Protein AF-A0A2R4FWB3-F1 (afdb_monomer)

Nearest PDB structures (foldseek):
  5wuq-assembly1_A  TM=8.520E-01  e=2.178E-06  Bacillus subtilis subsp. subtilis str. 168
  5wur-assembly2_B  TM=8.579E-01  e=4.795E-06  Bacillus subtilis subsp. subtilis str. 168
  5uxx-assembly1_A  TM=7.860E-01  e=4.795E-06  Bartonella quintana str. Toulouse
  8z6g-assembly3_F  TM=4.000E-01  e=1.184E-04  Pseudomonas aeruginosa
  3vep-assembly4_H  TM=8.165E-01  e=8.787E-02  Mycobacterium tuberculosis

Solvent-accessible surface area (backbone atoms only — not comparable to full-atom values): 11324 Å² total; per-residue (Å²): 134,81,78,76,78,72,59,66,54,66,70,59,53,47,70,69,41,49,63,58,50,24,55,40,38,20,51,68,73,69,37,66,68,62,16,45,49,37,44,51,51,22,50,59,65,40,59,90,45,37,86,62,42,35,70,43,98,55,43,63,58,54,36,50,42,48,21,51,54,50,48,54,54,51,51,54,51,47,51,61,50,40,70,65,48,68,81,68,74,88,85,86,76,94,69,69,63,72,69,59,44,53,51,26,56,58,40,64,72,45,57,69,69,23,34,50,47,46,38,42,38,74,66,62,71,40,51,58,61,55,49,12,65,67,69,73,48,58,47,68,56,44,53,52,30,41,51,54,39,50,56,55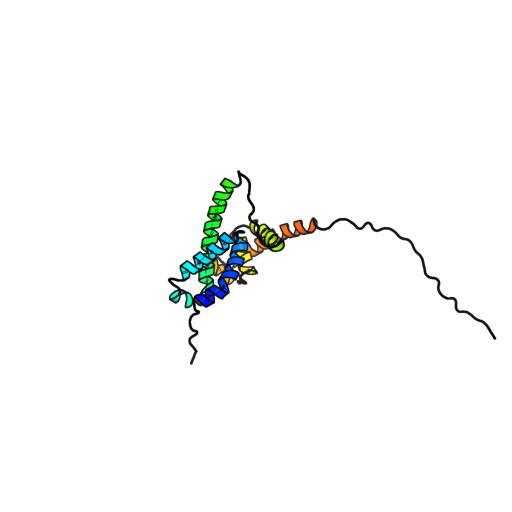,50,48,55,56,53,54,55,59,60,64,78,69,66,82,92,82,76,81,88,77,88,76,81,87,84,85,83,87,79,86,86,85,80,89,82,91,134

Structure (mmCIF, N/CA/C/O backbone):
data_AF-A0A2R4FWB3-F1
#
_entry.id   AF-A0A2R4FWB3-F1
#
loop_
_atom_site.group_PDB
_atom_site.id
_atom_site.type_symbol
_atom_site.label_atom_id
_atom_site.label_alt_id
_atom_site.label_comp_id
_atom_site.label_asym_id
_atom_site.label_entity_id
_atom_site.label_seq_id
_atom_site.pdbx_PDB_ins_code
_atom_site.Cartn_x
_atom_site.Cartn_y
_atom_site.Cartn_z
_atom_site.occupancy
_atom_site.B_iso_or_equiv
_atom_site.auth_seq_id
_atom_site.auth_comp_id
_atom_site.auth_asym_id
_atom_site.auth_atom_id
_atom_site.pdbx_PDB_model_num
ATOM 1 N N . MET A 1 1 ? 13.374 -18.692 -30.687 1.00 38.00 1 MET A N 1
ATOM 2 C CA . MET A 1 1 ? 13.430 -17.217 -30.646 1.00 38.00 1 MET A CA 1
ATOM 3 C C . MET A 1 1 ? 12.415 -16.754 -29.612 1.00 38.00 1 MET A C 1
ATOM 5 O O . MET A 1 1 ? 11.236 -16.707 -29.926 1.00 38.00 1 MET A O 1
ATOM 9 N N . GLN A 1 2 ? 12.835 -16.547 -28.359 1.00 39.12 2 GLN A N 1
ATOM 10 C CA . GLN A 1 2 ? 11.977 -15.926 -27.345 1.00 39.12 2 GLN A CA 1
ATOM 11 C C . GLN A 1 2 ? 11.838 -14.450 -27.714 1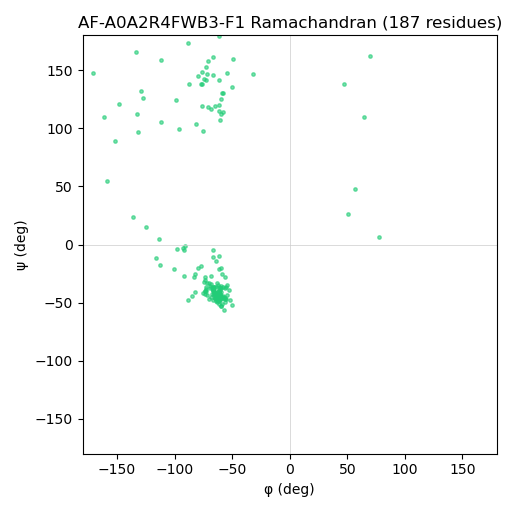.00 39.12 2 GLN A C 1
ATOM 13 O O . GLN A 1 2 ? 12.844 -13.748 -27.808 1.00 39.12 2 GLN A O 1
ATOM 18 N N . ALA A 1 3 ? 10.613 -14.005 -27.987 1.00 42.41 3 ALA A N 1
ATOM 19 C CA . ALA A 1 3 ? 10.308 -12.587 -28.061 1.00 42.41 3 ALA A CA 1
ATOM 20 C C . ALA A 1 3 ? 10.687 -11.980 -26.705 1.00 42.41 3 ALA A C 1
ATOM 22 O O . ALA A 1 3 ? 10.133 -12.376 -25.683 1.00 42.41 3 ALA A O 1
ATOM 23 N N . GLY A 1 4 ? 11.692 -11.103 -26.687 1.00 46.62 4 GLY A N 1
ATOM 24 C CA . GLY A 1 4 ? 12.018 -10.332 -25.497 1.00 46.62 4 GLY A CA 1
ATOM 25 C C . GLY A 1 4 ? 10.791 -9.511 -25.138 1.00 46.62 4 GLY A C 1
ATOM 26 O O . GLY A 1 4 ? 10.389 -8.648 -25.916 1.00 46.62 4 GLY A O 1
ATOM 27 N N . GLU A 1 5 ? 10.158 -9.839 -24.018 1.00 60.34 5 GLU A N 1
ATOM 28 C CA . GLU A 1 5 ? 9.012 -9.100 -23.513 1.00 60.34 5 GLU A CA 1
ATOM 29 C C . GLU A 1 5 ? 9.490 -7.669 -23.259 1.00 60.34 5 GLU A C 1
ATOM 31 O O . GLU A 1 5 ? 10.348 -7.414 -22.410 1.00 60.34 5 GLU A O 1
ATOM 36 N N . LEU A 1 6 ? 9.062 -6.747 -24.123 1.00 76.94 6 LEU A N 1
ATOM 37 C CA . LEU A 1 6 ? 9.447 -5.348 -24.029 1.00 76.94 6 LEU A CA 1
ATOM 38 C C . LEU A 1 6 ? 8.969 -4.849 -22.669 1.00 76.94 6 LEU A C 1
ATOM 40 O O . LEU A 1 6 ? 7.793 -4.991 -22.339 1.00 76.94 6 LEU A O 1
ATOM 44 N N . ALA A 1 7 ? 9.891 -4.285 -21.887 1.00 83.38 7 ALA A N 1
ATOM 45 C CA . ALA A 1 7 ? 9.578 -3.746 -20.573 1.00 83.38 7 ALA A CA 1
ATOM 46 C C . ALA A 1 7 ? 8.357 -2.807 -20.675 1.00 83.38 7 ALA A C 1
ATOM 48 O O . ALA A 1 7 ? 8.291 -2.004 -21.618 1.00 83.38 7 ALA A O 1
ATOM 49 N N . PRO A 1 8 ? 7.384 -2.892 -19.751 1.00 91.88 8 PRO A N 1
ATOM 50 C CA . PRO A 1 8 ? 6.142 -2.147 -19.873 1.00 91.88 8 PRO A CA 1
ATOM 51 C C . PRO A 1 8 ? 6.417 -0.642 -19.878 1.00 91.88 8 PRO A C 1
ATOM 53 O O . PRO A 1 8 ? 7.272 -0.127 -19.145 1.00 91.88 8 PRO A O 1
ATOM 56 N N . ARG A 1 9 ? 5.676 0.094 -20.709 1.00 95.06 9 ARG A N 1
ATOM 57 C CA . ARG A 1 9 ? 5.794 1.552 -20.747 1.00 95.06 9 ARG A CA 1
ATOM 58 C C . ARG A 1 9 ? 5.173 2.141 -19.488 1.00 95.06 9 ARG A C 1
ATOM 60 O O . ARG A 1 9 ? 4.173 1.641 -18.977 1.00 95.06 9 ARG A O 1
ATOM 67 N N . PHE A 1 10 ? 5.746 3.244 -19.022 1.00 96.25 10 PHE A N 1
ATOM 68 C CA . PHE A 1 10 ? 5.264 3.938 -17.832 1.00 96.25 10 PHE A CA 1
ATOM 69 C C . PHE A 1 10 ? 3.785 4.314 -17.946 1.00 96.25 10 PHE A C 1
ATOM 71 O O . PHE A 1 10 ? 3.021 4.040 -17.026 1.00 96.25 10 PHE A O 1
ATOM 78 N N . ASP A 1 11 ? 3.377 4.887 -19.082 1.00 96.62 11 ASP A N 1
ATOM 79 C CA . ASP A 1 11 ? 2.002 5.343 -19.308 1.00 96.62 11 ASP A CA 1
ATOM 80 C C . ASP A 1 11 ? 0.985 4.204 -19.188 1.00 96.62 11 ASP A C 1
ATOM 82 O O . ASP A 1 11 ? -0.112 4.409 -18.668 1.00 96.62 11 ASP A O 1
ATOM 86 N N . ASP A 1 12 ? 1.356 3.000 -19.631 1.00 95.81 12 ASP A N 1
ATOM 87 C CA . ASP A 1 12 ? 0.491 1.822 -19.579 1.00 95.81 12 ASP A CA 1
ATOM 88 C C . ASP A 1 12 ? 0.303 1.367 -18.126 1.00 95.81 12 ASP A C 1
ATOM 90 O O . ASP A 1 12 ? -0.829 1.190 -17.670 1.00 95.81 12 ASP A O 1
ATOM 94 N N . VAL A 1 13 ? 1.397 1.285 -17.357 1.00 96.38 13 VAL A N 1
ATOM 95 C CA . VAL A 1 13 ? 1.341 0.939 -15.926 1.00 96.38 13 VAL A CA 1
ATOM 96 C C . VAL A 1 13 ? 0.598 2.012 -15.130 1.00 96.38 13 VAL A C 1
ATOM 98 O O . VAL A 1 13 ? -0.226 1.692 -14.273 1.00 96.38 13 VAL A O 1
ATOM 101 N N . TYR A 1 14 ? 0.844 3.290 -15.418 1.00 96.94 14 TYR A N 1
ATOM 102 C CA . TYR A 1 14 ? 0.154 4.399 -14.766 1.00 96.94 14 TYR A CA 1
ATOM 103 C C . TYR A 1 14 ? -1.358 4.317 -14.995 1.00 96.94 14 TYR A C 1
ATOM 105 O O . TYR A 1 14 ? -2.128 4.292 -14.033 1.00 96.94 14 TYR A O 1
ATOM 113 N N . ARG A 1 15 ? -1.797 4.208 -16.255 1.00 97.00 15 ARG A N 1
ATOM 114 C CA . ARG A 1 15 ? -3.226 4.137 -16.600 1.00 97.00 15 ARG A CA 1
ATOM 115 C C . ARG A 1 15 ? -3.913 2.922 -15.985 1.00 97.00 15 ARG A C 1
ATOM 117 O O . ARG A 1 15 ? -5.035 3.053 -15.503 1.00 97.00 15 ARG A O 1
ATOM 124 N N . ALA A 1 16 ? -3.245 1.769 -15.975 1.00 96.38 16 ALA A N 1
ATOM 125 C CA . ALA A 1 16 ? -3.811 0.537 -15.438 1.00 96.38 16 ALA A CA 1
ATOM 126 C C . ALA A 1 16 ? -3.904 0.536 -13.902 1.00 96.38 16 ALA A C 1
ATOM 128 O O . ALA A 1 16 ? -4.864 0.002 -13.347 1.00 96.38 16 ALA A O 1
ATOM 129 N N . HIS A 1 17 ? -2.932 1.132 -13.202 1.00 96.69 17 HIS A N 1
ATOM 130 C CA . HIS A 1 17 ? -2.771 0.907 -11.761 1.00 96.69 17 HIS A CA 1
ATOM 131 C C . HIS A 1 17 ? -2.980 2.131 -10.874 1.00 96.69 17 HIS A C 1
ATOM 133 O O . HIS A 1 17 ? -3.128 1.960 -9.663 1.00 96.69 17 HIS A O 1
ATOM 139 N N . PHE A 1 18 ? -3.060 3.345 -11.427 1.00 96.88 18 PHE A N 1
ATOM 140 C CA . PHE A 1 18 ? -3.281 4.546 -10.620 1.00 96.88 18 PHE A CA 1
ATOM 141 C C . PHE A 1 18 ? -4.566 4.448 -9.785 1.00 96.88 18 PHE A C 1
ATOM 143 O O . PHE A 1 18 ? -4.517 4.520 -8.559 1.00 96.88 18 PHE A O 1
ATOM 150 N N . GLN A 1 19 ? -5.715 4.212 -10.425 1.00 95.75 19 GLN A N 1
ATOM 151 C CA . GLN A 1 19 ? -7.003 4.146 -9.722 1.00 95.75 19 GLN A CA 1
ATOM 152 C C . GLN A 1 19 ? -7.107 2.965 -8.739 1.00 95.75 19 GLN A C 1
ATOM 154 O O . GLN A 1 19 ? -7.497 3.199 -7.594 1.00 95.75 19 GLN A O 1
ATOM 159 N N . PRO A 1 20 ? -6.714 1.723 -9.096 1.00 95.31 20 PRO A N 1
ATOM 160 C CA . PRO A 1 20 ? -6.672 0.623 -8.132 1.00 95.31 20 PRO A CA 1
ATOM 161 C C . PRO A 1 20 ? -5.839 0.932 -6.881 1.00 95.31 20 PRO A C 1
ATOM 163 O O . PRO A 1 20 ? -6.288 0.672 -5.763 1.00 95.31 20 PRO A O 1
ATOM 166 N N . LEU A 1 21 ? -4.661 1.548 -7.037 1.00 96.81 21 LEU A N 1
ATOM 167 C CA . LEU A 1 21 ? -3.825 1.937 -5.899 1.00 96.81 21 LEU A CA 1
ATOM 168 C C . LEU A 1 21 ? -4.471 3.045 -5.055 1.00 96.81 21 LEU A C 1
ATOM 170 O O . LEU A 1 21 ? -4.368 3.007 -3.827 1.00 96.81 21 LEU A O 1
ATOM 174 N N . VAL A 1 22 ? -5.176 3.995 -5.679 1.00 95.25 22 VAL A N 1
ATOM 175 C CA . VAL A 1 22 ? -5.922 5.037 -4.952 1.00 95.25 22 VAL A CA 1
ATOM 176 C C . VAL A 1 22 ? -7.027 4.411 -4.109 1.00 95.25 22 VAL A C 1
ATOM 178 O O . VAL A 1 22 ? -7.161 4.757 -2.940 1.00 95.25 22 VAL A O 1
ATOM 181 N N . VAL A 1 23 ? -7.776 3.445 -4.648 1.00 91.81 23 VAL A N 1
ATOM 182 C CA . VAL A 1 23 ? -8.824 2.732 -3.896 1.00 91.81 23 VAL A CA 1
ATOM 183 C C . VAL A 1 23 ? -8.238 1.996 -2.687 1.00 91.81 23 VAL A C 1
ATOM 185 O O . VAL A 1 23 ? -8.794 2.075 -1.589 1.00 91.81 23 VAL A O 1
ATOM 188 N N . GLN A 1 24 ? -7.093 1.331 -2.860 1.00 93.12 24 GLN A N 1
ATOM 189 C CA . GLN A 1 24 ? -6.391 0.659 -1.763 1.00 93.12 24 GLN A CA 1
ATOM 190 C C . GLN A 1 24 ? -5.963 1.653 -0.676 1.00 93.12 24 GLN A C 1
ATOM 192 O O . GLN A 1 24 ? -6.262 1.456 0.504 1.00 93.12 24 GLN A O 1
ATOM 197 N N . LEU A 1 25 ? -5.286 2.742 -1.047 1.00 92.62 25 LEU A N 1
ATOM 198 C CA . LEU A 1 25 ? -4.825 3.717 -0.061 1.00 92.62 25 LEU A CA 1
ATOM 199 C C . LEU A 1 25 ? -5.974 4.484 0.582 1.00 92.62 25 LEU A C 1
ATOM 201 O O . LEU A 1 25 ? -5.911 4.740 1.783 1.00 92.62 25 LEU A O 1
ATOM 205 N N . TYR A 1 26 ? -7.051 4.759 -0.148 1.00 89.12 26 TYR A N 1
ATOM 206 C CA . TYR A 1 26 ? -8.263 5.351 0.406 1.00 89.12 26 TYR A CA 1
ATOM 207 C C . TYR A 1 26 ? -8.848 4.485 1.528 1.00 89.12 26 TYR A C 1
ATOM 209 O O . TYR A 1 26 ? -9.110 4.994 2.615 1.00 89.12 26 TYR A O 1
ATOM 217 N N . ALA A 1 27 ? -8.943 3.166 1.332 1.00 86.75 27 ALA A N 1
ATOM 218 C CA . ALA A 1 27 ? -9.396 2.244 2.379 1.00 86.75 27 ALA A CA 1
ATOM 219 C C . ALA A 1 27 ? -8.477 2.236 3.621 1.00 86.75 27 ALA A C 1
ATOM 221 O O . ALA A 1 27 ? -8.891 1.849 4.717 1.00 86.75 27 ALA A O 1
ATOM 222 N N . TYR A 1 28 ? -7.222 2.668 3.470 1.00 87.75 28 TYR A N 1
ATOM 223 C CA . TYR A 1 28 ? -6.267 2.780 4.567 1.00 87.75 28 TYR A CA 1
ATOM 224 C C . TYR A 1 28 ? -6.310 4.138 5.285 1.00 87.75 28 TYR A C 1
ATOM 226 O O . TYR A 1 28 ? -6.331 4.164 6.524 1.00 87.75 28 TYR A O 1
ATOM 234 N N . VAL A 1 29 ? -6.300 5.249 4.536 1.00 84.94 29 VAL A N 1
ATOM 235 C CA . VAL A 1 29 ? -6.212 6.618 5.081 1.00 84.94 29 VAL A CA 1
ATOM 236 C C . VAL A 1 29 ? -7.571 7.269 5.349 1.00 84.94 29 VAL A C 1
ATOM 238 O O . VAL A 1 29 ? -7.665 8.095 6.256 1.00 84.94 29 VAL A O 1
ATOM 241 N N . GLY A 1 30 ? -8.609 6.874 4.613 1.00 82.25 30 GLY A N 1
ATOM 242 C CA . GLY A 1 30 ? -9.974 7.397 4.704 1.00 82.25 30 GLY A CA 1
ATOM 243 C C . GLY A 1 30 ? -10.213 8.760 4.048 1.00 82.25 30 GLY A C 1
ATOM 244 O O . GLY A 1 30 ? -11.303 9.303 4.186 1.00 82.25 30 GLY A O 1
ATOM 245 N N . ASP A 1 31 ? -9.229 9.304 3.334 1.00 84.31 31 ASP A N 1
ATOM 246 C CA . ASP A 1 31 ? -9.289 10.599 2.651 1.00 84.31 31 ASP A CA 1
ATOM 247 C C . ASP A 1 31 ? -8.881 10.423 1.179 1.00 84.31 31 ASP A C 1
ATOM 249 O O . ASP A 1 31 ? -7.852 9.810 0.885 1.00 84.31 31 ASP A O 1
ATOM 253 N N . MET A 1 32 ? -9.731 10.881 0.254 1.00 85.44 32 MET A N 1
ATOM 254 C CA . MET A 1 32 ? -9.546 10.658 -1.185 1.00 85.44 32 MET A CA 1
ATOM 255 C C . MET A 1 32 ? -8.395 11.490 -1.753 1.00 85.44 32 MET A C 1
ATOM 257 O O . MET A 1 32 ? -7.590 10.964 -2.518 1.00 85.44 32 MET A O 1
ATOM 261 N N . THR A 1 33 ? -8.302 12.761 -1.364 1.00 86.81 33 THR A N 1
ATOM 262 C CA . THR A 1 33 ? -7.244 13.668 -1.821 1.00 86.81 33 THR A CA 1
ATOM 263 C C . THR A 1 33 ? -5.888 13.147 -1.365 1.00 86.81 33 THR A C 1
ATOM 265 O O . THR A 1 33 ? -4.968 12.989 -2.164 1.00 86.81 33 THR A O 1
ATOM 268 N N . GLU A 1 34 ? -5.795 12.756 -0.096 1.00 88.75 34 GLU A N 1
ATOM 269 C CA . GLU A 1 34 ? -4.589 12.163 0.470 1.00 88.75 34 GLU A CA 1
ATOM 270 C C . GLU A 1 34 ? -4.210 10.851 -0.238 1.00 88.75 34 GLU A C 1
ATOM 272 O O . GLU A 1 34 ? -3.040 10.623 -0.543 1.00 88.75 34 GLU A O 1
ATOM 277 N N . ALA A 1 35 ? -5.183 9.987 -0.543 1.00 90.31 35 ALA A N 1
ATOM 278 C CA . ALA A 1 35 ? -4.925 8.753 -1.282 1.00 90.31 35 ALA A CA 1
ATOM 279 C C . ALA A 1 35 ? -4.390 9.022 -2.700 1.00 90.31 35 ALA A C 1
ATOM 281 O O . ALA A 1 35 ? -3.434 8.367 -3.121 1.00 90.31 35 ALA A O 1
ATOM 282 N N . GLN A 1 36 ? -4.967 9.989 -3.419 1.00 95.44 36 GLN A N 1
ATOM 283 C CA . GLN A 1 36 ? -4.497 10.408 -4.743 1.00 95.44 36 GLN A CA 1
ATOM 284 C C . GLN A 1 36 ? -3.073 10.958 -4.688 1.00 95.44 36 GLN A C 1
ATOM 286 O O . GLN A 1 36 ? -2.233 10.537 -5.484 1.00 95.44 36 GLN A O 1
ATOM 291 N N . ASP A 1 37 ? -2.775 11.825 -3.723 1.00 95.12 37 ASP A N 1
ATOM 292 C CA . ASP A 1 37 ? -1.441 12.402 -3.535 1.00 95.12 37 ASP A CA 1
ATOM 293 C C . ASP A 1 37 ? -0.383 11.331 -3.262 1.00 95.12 37 ASP A C 1
ATOM 295 O O . ASP A 1 37 ? 0.702 11.358 -3.843 1.00 95.12 37 ASP A O 1
ATOM 299 N N . LEU A 1 38 ? -0.697 10.344 -2.419 1.00 96.06 38 LEU A N 1
ATOM 300 C CA . LEU A 1 38 ? 0.223 9.250 -2.099 1.00 96.06 38 LEU A CA 1
ATOM 301 C C . LEU A 1 38 ? 0.576 8.405 -3.331 1.00 96.06 38 LEU A C 1
ATOM 303 O O . LEU A 1 38 ? 1.732 8.003 -3.496 1.00 96.06 38 LEU A O 1
ATOM 307 N N . VAL A 1 39 ? -0.404 8.135 -4.197 1.00 97.56 39 VAL A N 1
ATOM 308 C CA . VAL A 1 39 ? -0.181 7.383 -5.439 1.00 97.56 39 VAL A CA 1
ATOM 309 C C . VAL A 1 39 ? 0.551 8.240 -6.472 1.00 97.56 39 VAL A C 1
ATOM 311 O O . VAL A 1 39 ? 1.506 7.758 -7.086 1.00 97.56 3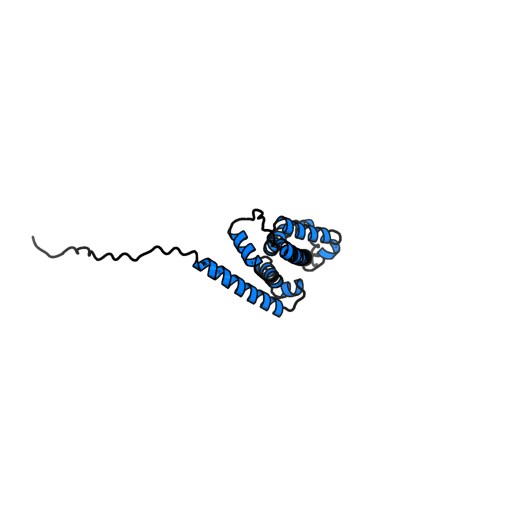9 VAL A O 1
ATOM 314 N N . GLN A 1 40 ? 0.177 9.515 -6.628 1.00 97.38 40 GLN A N 1
ATOM 315 C CA . GLN A 1 40 ? 0.879 10.456 -7.510 1.00 97.38 40 GLN A CA 1
ATOM 316 C C . GLN A 1 40 ? 2.349 10.602 -7.128 1.00 97.38 40 GLN A C 1
ATOM 318 O O . GLN A 1 40 ? 3.214 10.530 -8.001 1.00 97.38 40 GLN A O 1
ATOM 323 N N . GLU A 1 41 ? 2.649 10.738 -5.839 1.00 97.44 41 GLU A N 1
ATOM 324 C CA . GLU A 1 41 ? 4.019 10.826 -5.335 1.00 97.44 41 GLU A CA 1
ATOM 325 C C . GLU A 1 41 ? 4.811 9.548 -5.654 1.00 97.44 41 GLU A C 1
ATOM 327 O O . GLU A 1 41 ? 5.967 9.611 -6.081 1.00 97.44 41 GLU A O 1
ATOM 332 N N . ALA A 1 42 ? 4.198 8.370 -5.505 1.00 97.81 42 ALA A N 1
ATOM 333 C CA . ALA A 1 42 ? 4.855 7.103 -5.818 1.00 97.81 42 ALA A CA 1
ATOM 334 C C . ALA A 1 42 ? 5.207 6.978 -7.310 1.00 97.81 42 ALA A C 1
ATOM 336 O O . ALA A 1 42 ? 6.343 6.624 -7.641 1.00 97.81 42 ALA A O 1
ATOM 337 N N . PHE A 1 43 ? 4.280 7.323 -8.207 1.00 98.25 43 PHE A N 1
ATOM 338 C CA . PHE A 1 43 ? 4.549 7.348 -9.649 1.00 98.25 43 PHE A CA 1
ATOM 339 C C . PHE A 1 43 ? 5.556 8.438 -10.037 1.00 98.25 43 PHE A C 1
ATOM 341 O O . PHE A 1 43 ? 6.459 8.176 -10.832 1.00 98.25 43 PHE A O 1
ATOM 348 N N . SER A 1 44 ? 5.485 9.616 -9.414 1.00 98.12 44 SER A N 1
ATOM 349 C CA . SER A 1 44 ? 6.4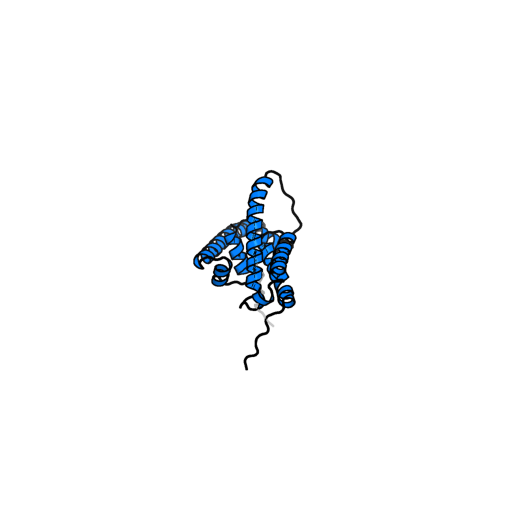49 10.709 -9.620 1.00 98.12 44 SER A CA 1
ATOM 350 C C . SER A 1 44 ? 7.871 10.294 -9.240 1.00 98.12 44 SER A C 1
ATOM 352 O O . SER A 1 44 ? 8.829 10.630 -9.930 1.00 98.12 44 SER A O 1
ATOM 354 N N . ARG A 1 45 ? 8.030 9.492 -8.179 1.00 97.50 45 ARG A N 1
ATOM 355 C CA . ARG A 1 45 ? 9.329 8.914 -7.791 1.00 97.50 45 ARG A CA 1
ATOM 356 C C . ARG A 1 45 ? 9.799 7.789 -8.707 1.00 97.50 45 ARG A C 1
ATOM 358 O O . ARG A 1 45 ? 11.013 7.560 -8.790 1.00 97.50 45 ARG A O 1
ATOM 365 N N . ALA A 1 46 ? 8.866 7.073 -9.332 1.00 97.38 46 ALA A N 1
ATOM 366 C CA . ALA A 1 46 ? 9.163 6.004 -10.277 1.00 97.38 46 ALA A CA 1
ATOM 367 C C . ALA A 1 46 ? 9.670 6.565 -11.611 1.00 97.38 46 ALA A C 1
ATOM 369 O O . ALA A 1 46 ? 10.631 6.028 -12.158 1.00 97.38 46 ALA A O 1
ATOM 370 N N . TRP A 1 47 ? 9.077 7.664 -12.092 1.00 97.56 47 TRP A N 1
ATOM 371 C CA . TRP A 1 47 ? 9.336 8.228 -13.419 1.00 97.56 47 TRP A CA 1
ATOM 372 C C . TRP A 1 47 ? 10.831 8.415 -13.755 1.00 97.56 47 TRP A C 1
ATOM 374 O O . TRP A 1 47 ? 11.281 7.831 -14.741 1.00 97.56 47 TRP A O 1
ATOM 384 N N . PRO A 1 48 ? 11.666 9.078 -12.924 1.00 97.56 48 PRO A N 1
ATOM 385 C CA . PRO A 1 48 ? 13.086 9.281 -13.239 1.00 97.56 48 PRO A CA 1
ATOM 386 C C . PRO A 1 48 ? 13.924 7.996 -13.265 1.00 97.56 48 PRO A C 1
ATOM 388 O O . PRO A 1 48 ? 15.100 8.030 -13.615 1.00 97.56 48 PRO A O 1
ATOM 391 N N . ARG A 1 49 ? 13.367 6.872 -12.802 1.00 96.44 49 ARG A N 1
ATOM 392 C CA . ARG A 1 49 ? 14.053 5.579 -12.668 1.00 96.44 49 ARG A CA 1
ATOM 393 C C . ARG A 1 49 ? 13.310 4.469 -13.411 1.00 96.44 49 ARG A C 1
ATOM 395 O O . ARG A 1 49 ? 13.581 3.293 -13.154 1.00 96.44 49 ARG A O 1
ATOM 402 N N . TRP A 1 50 ? 12.377 4.829 -14.297 1.00 96.81 50 TRP A N 1
ATOM 403 C CA . TRP A 1 50 ? 11.453 3.874 -14.898 1.00 96.81 50 TRP A CA 1
ATOM 404 C C . TRP A 1 50 ? 12.178 2.774 -15.670 1.00 96.81 50 TRP A C 1
ATOM 406 O O . TRP A 1 50 ? 11.870 1.607 -15.467 1.00 96.81 50 TRP A O 1
ATOM 416 N N . ASP A 1 51 ? 13.226 3.110 -16.423 1.00 94.69 51 ASP A N 1
ATOM 417 C CA . ASP A 1 51 ? 14.019 2.135 -17.189 1.00 94.69 51 ASP A CA 1
ATOM 418 C C . ASP A 1 51 ? 14.598 0.999 -16.338 1.00 94.69 51 ASP A C 1
ATOM 420 O O . ASP A 1 51 ? 14.833 -0.103 -16.836 1.00 94.69 51 ASP A O 1
ATOM 424 N N . LYS A 1 52 ? 14.848 1.264 -15.050 1.00 95.06 52 LYS A N 1
ATOM 425 C CA . LYS A 1 52 ? 15.287 0.253 -14.087 1.00 95.06 52 LYS A CA 1
ATOM 426 C C . LYS A 1 52 ? 14.100 -0.494 -13.484 1.00 95.06 52 LYS A C 1
ATOM 428 O O . LYS A 1 52 ? 14.162 -1.710 -13.357 1.00 95.06 52 LYS A O 1
ATOM 433 N N . ILE A 1 53 ? 13.048 0.226 -13.097 1.00 96.31 53 ILE A N 1
ATOM 434 C CA . ILE A 1 53 ? 11.865 -0.340 -12.429 1.00 96.31 53 ILE A CA 1
ATOM 435 C C . ILE A 1 53 ? 11.084 -1.264 -13.369 1.00 96.31 53 ILE A C 1
ATOM 437 O O . ILE A 1 53 ? 10.651 -2.328 -12.945 1.00 96.31 53 ILE A O 1
ATOM 441 N N . ALA A 1 54 ? 10.970 -0.906 -14.648 1.00 95.25 54 ALA A N 1
ATOM 442 C CA . ALA A 1 54 ? 10.288 -1.691 -15.672 1.00 95.25 54 ALA A CA 1
ATOM 443 C C . ALA A 1 54 ? 10.948 -3.056 -15.942 1.00 95.25 54 ALA A C 1
ATOM 445 O O . ALA A 1 54 ? 10.345 -3.906 -16.583 1.00 95.25 54 ALA A O 1
ATOM 446 N N . ARG A 1 55 ? 12.184 -3.271 -15.466 1.00 93.94 55 ARG A N 1
ATOM 447 C CA . ARG A 1 55 ? 12.908 -4.549 -15.575 1.00 93.94 55 ARG A CA 1
ATOM 448 C C . ARG A 1 55 ? 12.701 -5.469 -14.373 1.00 93.94 55 ARG A C 1
ATOM 450 O O . ARG A 1 55 ? 13.259 -6.560 -14.363 1.00 93.94 55 ARG A O 1
ATOM 457 N N . TYR A 1 56 ? 12.004 -5.017 -13.332 1.00 92.25 56 TYR A N 1
ATOM 458 C CA . TYR A 1 56 ? 11.615 -5.897 -12.234 1.00 92.25 56 TYR A CA 1
ATOM 459 C C . TYR A 1 56 ? 10.493 -6.829 -12.684 1.00 92.25 56 TYR A C 1
ATOM 461 O O . TYR A 1 56 ? 9.694 -6.444 -13.533 1.00 92.25 56 TYR A O 1
ATOM 469 N N . ASP A 1 57 ? 10.407 -8.008 -12.064 1.00 89.19 57 ASP A N 1
ATOM 470 C CA . ASP A 1 57 ? 9.350 -8.990 -12.349 1.00 89.19 57 ASP A CA 1
ATOM 471 C C . ASP A 1 57 ? 7.946 -8.386 -12.164 1.00 89.19 57 ASP A C 1
ATOM 473 O O . ASP A 1 57 ? 7.039 -8.655 -12.943 1.00 89.19 57 ASP A O 1
ATOM 477 N N . ASP A 1 58 ? 7.787 -7.520 -11.154 1.00 91.12 58 ASP A N 1
ATOM 478 C CA . ASP A 1 58 ? 6.586 -6.714 -10.931 1.00 91.12 58 ASP A CA 1
ATOM 479 C C . ASP A 1 58 ? 6.965 -5.232 -10.683 1.00 91.12 58 ASP A C 1
ATOM 481 O O . ASP A 1 58 ? 7.290 -4.831 -9.554 1.00 91.12 58 ASP A O 1
ATOM 485 N N . PRO A 1 59 ? 6.912 -4.376 -11.723 1.00 94.00 59 PRO A N 1
ATOM 486 C CA . PRO A 1 59 ? 7.135 -2.938 -11.591 1.00 94.00 59 PRO A CA 1
ATOM 487 C C . PRO A 1 59 ? 6.089 -2.244 -10.703 1.00 94.00 59 PRO A C 1
ATOM 489 O O . PRO A 1 59 ? 6.419 -1.284 -9.995 1.00 94.00 59 PRO A O 1
ATOM 492 N N . VAL A 1 60 ? 4.833 -2.719 -10.696 1.00 95.25 60 VAL A N 1
ATOM 493 C CA . VAL A 1 60 ? 3.764 -2.107 -9.891 1.00 95.25 60 VAL A CA 1
ATOM 494 C C . VAL A 1 60 ? 3.936 -2.416 -8.405 1.00 95.25 60 VAL A C 1
ATOM 496 O O . VAL A 1 60 ? 3.629 -1.554 -7.577 1.00 95.25 60 VAL A O 1
ATOM 499 N N . ALA A 1 61 ? 4.514 -3.561 -8.031 1.00 95.06 61 ALA A N 1
ATOM 500 C CA . ALA A 1 61 ? 4.884 -3.842 -6.640 1.00 95.06 61 ALA A CA 1
ATOM 501 C C . ALA A 1 61 ? 5.845 -2.789 -6.071 1.00 95.06 61 ALA A C 1
ATOM 503 O O . ALA A 1 61 ? 5.715 -2.401 -4.906 1.00 95.06 61 ALA A O 1
ATOM 504 N N . TRP A 1 62 ? 6.779 -2.274 -6.880 1.00 95.81 62 TRP A N 1
ATOM 505 C CA . TRP A 1 62 ? 7.669 -1.200 -6.434 1.00 95.81 62 TRP A CA 1
ATOM 506 C C . TRP A 1 62 ? 6.890 0.083 -6.129 1.00 95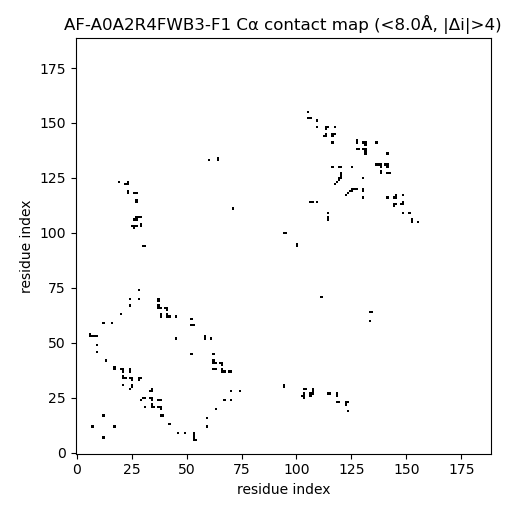.81 62 TRP A C 1
ATOM 508 O O . TRP A 1 62 ? 7.044 0.659 -5.048 1.00 95.81 62 TRP A O 1
ATOM 518 N N . VAL A 1 63 ? 6.015 0.501 -7.050 1.00 97.06 63 VAL A N 1
ATOM 519 C CA . VAL A 1 63 ? 5.178 1.703 -6.887 1.00 97.06 63 VAL A CA 1
ATOM 520 C C . VAL A 1 63 ? 4.269 1.560 -5.667 1.00 97.06 63 VAL A C 1
ATOM 522 O O . VAL A 1 63 ? 4.243 2.440 -4.805 1.00 97.06 63 VAL A O 1
ATOM 525 N N . ARG A 1 64 ? 3.592 0.414 -5.540 1.00 97.44 64 ARG A N 1
ATOM 526 C CA . ARG A 1 64 ? 2.731 0.066 -4.404 1.00 97.44 64 ARG A CA 1
ATOM 527 C C . ARG A 1 64 ? 3.498 0.148 -3.086 1.00 97.44 64 ARG A C 1
ATOM 529 O O . ARG A 1 64 ? 3.059 0.856 -2.179 1.00 97.44 64 ARG A O 1
ATOM 536 N N . ARG A 1 65 ? 4.682 -0.468 -2.993 1.00 95.25 65 ARG A N 1
ATOM 537 C CA . ARG A 1 65 ? 5.531 -0.406 -1.791 1.00 95.25 65 ARG A CA 1
ATOM 538 C C . ARG A 1 65 ? 5.876 1.038 -1.414 1.00 95.25 65 ARG A C 1
ATOM 540 O O . ARG A 1 65 ? 5.769 1.403 -0.243 1.00 95.25 65 ARG A O 1
ATOM 547 N N . VAL A 1 66 ? 6.261 1.874 -2.381 1.00 95.62 66 VAL A N 1
ATOM 548 C CA . VAL A 1 66 ? 6.574 3.294 -2.130 1.00 95.62 66 VAL A CA 1
ATOM 549 C C . VAL A 1 66 ? 5.348 4.057 -1.627 1.00 95.62 66 VAL A C 1
ATOM 551 O O . VAL A 1 66 ? 5.455 4.799 -0.642 1.00 95.62 66 VAL A O 1
ATOM 554 N N . ALA A 1 67 ? 4.187 3.844 -2.245 1.00 96.25 67 ALA A N 1
ATOM 555 C CA . ALA A 1 67 ? 2.936 4.484 -1.852 1.00 96.25 67 ALA A CA 1
ATOM 556 C C . ALA A 1 67 ? 2.545 4.095 -0.411 1.00 96.25 67 ALA A C 1
ATOM 558 O O . ALA A 1 67 ? 2.314 4.961 0.436 1.00 96.25 67 ALA A O 1
ATOM 559 N N . TRP A 1 68 ? 2.594 2.801 -0.079 1.00 94.06 68 TRP A N 1
ATOM 560 C CA . TRP A 1 68 ? 2.277 2.285 1.256 1.00 94.06 68 TRP A CA 1
ATOM 561 C C . TRP A 1 68 ? 3.262 2.710 2.347 1.00 94.06 68 TRP A C 1
ATOM 563 O O . TRP A 1 68 ? 2.850 2.991 3.479 1.00 94.06 68 TRP A O 1
ATOM 573 N N . ASN A 1 69 ? 4.556 2.781 2.035 1.00 91.38 69 ASN A N 1
ATOM 574 C CA . ASN A 1 69 ? 5.561 3.269 2.979 1.00 91.38 69 ASN A CA 1
ATOM 575 C C . ASN A 1 69 ? 5.334 4.754 3.296 1.00 91.38 69 ASN A C 1
ATOM 577 O O . ASN A 1 69 ? 5.378 5.157 4.465 1.00 91.38 69 ASN A O 1
ATOM 581 N N . THR A 1 70 ? 5.002 5.548 2.276 1.00 90.88 70 THR A N 1
ATOM 582 C CA . THR A 1 70 ? 4.658 6.967 2.435 1.00 90.88 70 THR A CA 1
ATOM 583 C C . THR A 1 70 ? 3.374 7.129 3.253 1.00 90.88 70 THR A C 1
ATOM 585 O O . THR A 1 70 ? 3.373 7.866 4.243 1.00 90.88 70 THR A O 1
ATOM 588 N N . ALA A 1 71 ? 2.331 6.350 2.943 1.00 89.88 71 ALA A N 1
ATOM 589 C CA . ALA A 1 71 ? 1.060 6.343 3.671 1.00 89.88 71 ALA A CA 1
ATOM 590 C C . ALA A 1 71 ? 1.249 5.978 5.150 1.00 89.88 71 ALA A C 1
ATOM 592 O O . ALA A 1 71 ? 0.739 6.649 6.047 1.00 89.88 71 ALA A O 1
ATOM 593 N N . THR A 1 72 ? 2.033 4.934 5.433 1.00 85.56 72 THR A N 1
ATOM 594 C CA . THR A 1 72 ? 2.312 4.478 6.802 1.00 85.56 72 THR A CA 1
ATOM 595 C C . THR A 1 72 ? 3.057 5.543 7.604 1.00 85.56 72 THR A C 1
ATOM 597 O O . THR A 1 72 ? 2.718 5.791 8.765 1.00 85.56 72 THR A O 1
ATOM 600 N N . SER A 1 73 ? 4.048 6.198 6.993 1.00 79.81 73 SER A N 1
ATOM 601 C CA . SER A 1 73 ? 4.796 7.294 7.616 1.00 79.81 73 SER A CA 1
ATOM 602 C C . SER A 1 73 ? 3.889 8.489 7.925 1.00 79.81 73 SER A C 1
ATOM 604 O O . SER A 1 73 ? 3.868 8.979 9.061 1.00 79.81 73 SER A O 1
ATOM 606 N N . ARG A 1 74 ? 3.072 8.916 6.953 1.00 76.81 74 ARG A N 1
ATOM 607 C CA . ARG A 1 74 ? 2.174 10.068 7.106 1.00 76.81 74 ARG A CA 1
ATOM 608 C C . ARG A 1 74 ? 1.064 9.794 8.112 1.00 76.81 74 ARG A C 1
ATOM 610 O O . ARG A 1 74 ? 0.839 10.619 8.990 1.00 76.81 74 ARG A O 1
ATOM 617 N N . TRP A 1 75 ? 0.452 8.610 8.081 1.00 72.25 75 TRP A N 1
ATOM 618 C CA . TRP A 1 75 ? -0.593 8.226 9.034 1.00 72.25 75 TRP A CA 1
ATOM 619 C C . TRP A 1 75 ? -0.063 8.111 10.468 1.00 72.25 75 TRP A C 1
ATOM 621 O O . TRP A 1 75 ? -0.739 8.521 11.411 1.00 72.25 75 TRP A O 1
ATOM 631 N N . ARG A 1 76 ? 1.177 7.632 10.667 1.00 70.06 76 ARG A N 1
ATOM 632 C CA . ARG A 1 76 ? 1.829 7.671 11.991 1.00 70.06 76 ARG A CA 1
ATOM 633 C C . ARG A 1 76 ? 1.975 9.105 12.502 1.00 70.06 76 ARG A C 1
ATOM 635 O O . ARG A 1 76 ? 1.637 9.350 13.657 1.00 70.06 76 ARG A O 1
ATOM 642 N N . ARG A 1 77 ? 2.417 10.042 11.654 1.00 68.75 77 ARG A N 1
ATOM 643 C CA . ARG A 1 77 ? 2.533 11.472 12.002 1.00 68.75 77 ARG A CA 1
ATOM 644 C C . ARG A 1 77 ? 1.168 12.103 12.274 1.00 68.75 77 ARG A C 1
ATOM 646 O O . ARG A 1 77 ? 1.003 12.754 13.302 1.00 68.75 77 ARG A O 1
ATOM 653 N N . LEU A 1 78 ? 0.181 11.848 11.412 1.00 65.69 78 LEU A N 1
ATOM 654 C CA . LEU A 1 78 ? -1.178 12.356 11.572 1.00 65.69 78 LEU A CA 1
ATOM 655 C C . LEU A 1 78 ? -1.852 11.798 12.814 1.00 65.69 78 LEU A C 1
ATOM 657 O O . LEU A 1 78 ? -2.568 12.539 13.452 1.00 65.69 78 LEU A O 1
ATOM 661 N N . ARG A 1 79 ? -1.635 10.541 13.208 1.00 63.66 79 ARG A N 1
ATOM 662 C CA . ARG A 1 79 ? -2.197 10.018 14.461 1.00 63.66 79 ARG A CA 1
ATOM 663 C C . ARG A 1 79 ? -1.538 10.650 15.688 1.00 63.66 79 ARG A C 1
ATOM 665 O O . ARG A 1 79 ? -2.219 10.890 16.679 1.00 63.66 79 ARG A O 1
ATOM 672 N N . THR A 1 80 ? -0.240 10.943 15.631 1.00 60.50 80 THR A N 1
ATOM 673 C CA . THR A 1 80 ? 0.444 11.709 16.685 1.00 60.50 80 THR A CA 1
ATOM 674 C C . THR A 1 80 ? -0.122 13.130 16.788 1.00 60.50 80 THR A C 1
ATOM 676 O O . THR A 1 80 ? -0.418 13.578 17.891 1.00 60.50 80 THR A O 1
ATOM 679 N N . ALA A 1 81 ? -0.359 13.799 15.653 1.00 60.22 81 ALA A N 1
ATOM 680 C CA . ALA A 1 81 ? -0.950 15.139 15.599 1.00 60.22 81 ALA A CA 1
ATOM 681 C C . ALA A 1 81 ? -2.462 15.157 15.911 1.00 60.22 81 ALA A C 1
ATOM 683 O O . ALA A 1 81 ? -2.932 16.017 16.643 1.00 60.22 81 ALA A O 1
ATOM 684 N N . ARG A 1 82 ? -3.240 14.180 15.433 1.00 57.12 82 ARG A N 1
ATOM 685 C CA . ARG A 1 82 ? -4.674 14.013 15.718 1.00 57.12 82 ARG A CA 1
ATOM 686 C C . ARG A 1 82 ? -4.912 13.668 17.175 1.00 57.12 82 ARG A C 1
ATOM 688 O O . ARG A 1 82 ? -5.801 14.252 17.752 1.00 57.12 82 ARG A O 1
ATOM 695 N N . ARG A 1 83 ? -4.081 12.857 17.838 1.00 56.44 83 ARG A N 1
ATOM 696 C CA . ARG A 1 83 ? -4.175 12.696 19.306 1.00 56.44 83 ARG A CA 1
ATOM 697 C C . ARG A 1 83 ? -4.007 14.015 20.071 1.00 56.44 83 ARG A C 1
ATOM 699 O O . ARG A 1 83 ? -4.490 14.133 21.192 1.00 56.44 83 ARG A O 1
ATOM 706 N N . TYR A 1 84 ? -3.317 14.991 19.482 1.00 53.38 84 TYR A N 1
ATOM 707 C CA . TYR A 1 84 ? -3.192 16.340 20.025 1.00 53.38 84 TYR A CA 1
ATOM 708 C C . TYR A 1 84 ? -4.419 17.213 19.680 1.00 53.38 84 TYR A C 1
ATOM 710 O O . TYR A 1 84 ? -4.928 17.909 20.555 1.00 53.38 84 TYR A O 1
ATOM 718 N N . LEU A 1 85 ? -4.936 17.111 18.447 1.00 49.12 85 LEU A N 1
ATOM 719 C CA . LEU A 1 85 ? -6.072 17.881 17.904 1.00 49.12 85 LEU A CA 1
ATOM 720 C C . LEU A 1 85 ? -7.478 17.345 18.247 1.00 49.12 85 LEU A C 1
ATOM 722 O O . LEU A 1 85 ? -8.404 18.135 18.359 1.00 49.12 85 LEU A O 1
ATOM 726 N N . GLU A 1 86 ? -7.669 16.043 18.475 1.00 46.50 86 GLU A N 1
ATOM 727 C CA . GLU A 1 86 ? -8.945 15.392 18.853 1.00 46.50 86 GLU A CA 1
ATOM 728 C C . GLU A 1 86 ? -9.492 15.907 20.195 1.00 46.50 86 GLU A C 1
ATOM 730 O O . GLU A 1 86 ? -10.657 15.698 20.523 1.00 46.50 86 GLU A O 1
ATOM 735 N N . ARG A 1 87 ? -8.692 16.683 20.933 1.00 52.50 87 ARG A N 1
ATOM 736 C CA . ARG A 1 87 ? -9.152 17.530 22.038 1.00 52.50 87 ARG A CA 1
ATOM 737 C C . ARG A 1 87 ? -10.054 18.703 21.594 1.00 52.50 87 ARG A C 1
ATOM 739 O O . ARG A 1 87 ? -10.537 19.410 22.471 1.00 52.50 87 ARG A O 1
ATOM 746 N N . GLN A 1 88 ? -10.283 18.936 20.293 1.00 45.38 88 GLN A N 1
ATOM 747 C CA . GLN A 1 88 ? -10.924 20.163 19.775 1.00 45.38 88 GLN A CA 1
ATOM 748 C C . GLN A 1 88 ? -12.004 19.982 18.672 1.00 45.38 88 GLN A C 1
ATOM 750 O O . GLN A 1 88 ? -12.335 20.949 17.999 1.00 45.38 88 GLN A O 1
ATOM 755 N N . ARG A 1 89 ? -12.661 18.812 18.568 1.00 44.62 89 ARG A N 1
ATOM 756 C CA . ARG A 1 89 ? -13.828 18.518 17.677 1.00 44.62 89 ARG A CA 1
ATOM 757 C C . ARG A 1 89 ? -13.558 18.448 16.149 1.00 44.62 89 ARG A C 1
ATOM 759 O O . ARG A 1 89 ? -12.492 18.854 15.700 1.00 44.62 89 ARG A O 1
ATOM 766 N N . PRO A 1 90 ? -14.485 17.833 15.366 1.00 48.16 90 PRO A N 1
ATOM 767 C CA . PRO A 1 90 ? -14.193 17.280 14.040 1.00 48.16 90 PRO A CA 1
ATOM 768 C C . PRO A 1 90 ? -14.866 18.024 12.875 1.00 48.16 90 PRO A C 1
ATOM 770 O O . PRO A 1 90 ? -15.929 18.619 13.041 1.00 48.16 90 PRO A O 1
ATOM 773 N N . GLU A 1 91 ? -14.312 17.855 11.672 1.00 39.75 91 GLU A N 1
ATOM 774 C CA . GLU A 1 91 ? -14.971 18.202 10.411 1.00 39.75 91 GLU A CA 1
ATOM 775 C C . GLU A 1 91 ? -14.913 17.011 9.440 1.00 39.75 91 GLU A C 1
ATOM 777 O O . GLU A 1 91 ? -13.880 16.351 9.300 1.00 39.75 91 GLU A O 1
ATOM 782 N N . ASN A 1 92 ? -16.066 16.694 8.842 1.00 44.28 92 ASN A N 1
ATOM 783 C CA . ASN A 1 92 ? -16.275 15.597 7.898 1.00 44.28 92 ASN A CA 1
ATOM 784 C C . ASN A 1 92 ? -16.241 16.151 6.472 1.00 44.28 92 ASN A C 1
ATOM 786 O O . ASN A 1 92 ? -17.040 17.018 6.125 1.00 44.28 92 ASN A O 1
ATOM 790 N N . VAL A 1 93 ? -15.371 15.595 5.634 1.00 49.38 93 VAL A N 1
ATOM 791 C CA . VAL A 1 93 ? -15.418 15.784 4.179 1.00 49.38 93 VAL A CA 1
ATOM 792 C C . VAL A 1 93 ? -16.352 14.716 3.589 1.00 49.38 93 VAL A C 1
ATOM 794 O O . VAL A 1 93 ? -16.280 13.565 4.030 1.00 49.38 93 VAL A O 1
ATOM 797 N N . PRO A 1 94 ? -17.230 15.038 2.617 1.00 42.41 94 PRO A N 1
ATOM 798 C CA . PRO A 1 94 ? -18.137 14.059 2.026 1.00 42.41 94 PRO A CA 1
ATOM 799 C C . PRO A 1 94 ? -17.360 12.935 1.330 1.00 42.41 94 PRO A C 1
ATOM 801 O O . PRO A 1 94 ? -16.650 13.154 0.349 1.00 42.41 94 PRO A O 1
ATOM 804 N N . GLY A 1 95 ? -17.489 11.726 1.871 1.00 48.78 95 GLY A N 1
ATOM 805 C CA . GLY A 1 95 ? -16.960 10.499 1.291 1.00 48.78 95 GLY A CA 1
ATOM 806 C C . GLY A 1 95 ? -17.945 9.830 0.318 1.00 48.78 95 GLY A C 1
ATOM 807 O O . GLY A 1 95 ? -19.089 10.264 0.198 1.00 48.78 95 GLY A O 1
ATOM 808 N N . PRO A 1 96 ? -17.505 8.768 -0.380 1.00 54.50 96 PRO A N 1
ATOM 809 C CA . PRO A 1 96 ? -18.286 7.999 -1.355 1.00 54.50 96 PRO A CA 1
ATOM 810 C C . PRO A 1 96 ? -19.524 7.325 -0.724 1.00 54.50 96 PRO A C 1
ATOM 812 O O . PRO A 1 96 ? -19.761 7.463 0.465 1.00 54.50 96 PRO A O 1
ATOM 815 N N . GLY A 1 97 ? -20.328 6.596 -1.512 1.00 57.69 97 GLY A N 1
ATOM 816 C CA . GLY A 1 97 ? -21.601 5.997 -1.065 1.00 57.69 97 GLY A CA 1
ATOM 817 C C . GLY A 1 97 ? -21.549 5.196 0.259 1.00 57.69 97 GLY A C 1
ATOM 818 O O . GLY A 1 97 ? -20.477 4.742 0.669 1.00 57.69 97 GLY A O 1
ATOM 819 N N . PRO A 1 98 ? -22.706 4.993 0.920 1.00 58.38 98 PRO A N 1
ATOM 820 C CA . PRO A 1 98 ? -22.813 4.591 2.332 1.00 58.38 98 PRO A CA 1
ATOM 821 C C . PRO A 1 98 ? -22.010 3.333 2.709 1.00 58.38 98 PRO A C 1
ATOM 823 O O . PRO A 1 98 ? -21.335 3.330 3.738 1.00 58.38 98 PRO A O 1
ATOM 826 N N . ASP A 1 99 ? -21.973 2.316 1.845 1.00 58.44 99 ASP A N 1
ATOM 827 C CA . ASP A 1 99 ? -21.228 1.070 2.096 1.00 58.44 99 ASP A CA 1
ATOM 828 C C . ASP A 1 99 ? -19.708 1.283 2.160 1.00 58.44 99 ASP A C 1
ATOM 830 O O . ASP A 1 99 ? -19.006 0.681 2.977 1.00 58.44 99 ASP A O 1
ATOM 834 N N . ARG A 1 100 ? -19.174 2.185 1.323 1.00 63.97 100 ARG A N 1
ATOM 835 C CA . ARG A 1 100 ? -17.740 2.513 1.312 1.00 63.97 100 ARG A CA 1
ATOM 836 C C . ARG A 1 100 ? -17.344 3.320 2.546 1.00 63.97 100 ARG A C 1
ATOM 838 O O . ARG A 1 100 ? -16.233 3.139 3.045 1.00 63.97 100 ARG A O 1
ATOM 845 N N . VAL A 1 101 ? -18.242 4.160 3.065 1.00 65.44 101 VAL A N 1
ATOM 846 C CA . VAL A 1 101 ? -18.037 4.881 4.334 1.00 65.44 101 VAL A CA 1
ATOM 847 C C . VAL A 1 101 ? -18.013 3.900 5.499 1.00 65.44 101 VAL A C 1
ATOM 849 O O . VAL A 1 101 ? -17.079 3.943 6.298 1.00 65.44 101 VAL A O 1
ATOM 852 N N . ALA A 1 102 ? -18.977 2.977 5.563 1.00 68.62 102 ALA A N 1
ATOM 853 C CA . ALA A 1 102 ? -19.042 1.966 6.616 1.00 68.62 102 ALA A CA 1
ATOM 854 C C . ALA A 1 102 ? -17.794 1.066 6.627 1.00 68.62 102 ALA A C 1
ATOM 856 O O . ALA A 1 102 ? -17.185 0.865 7.681 1.00 68.62 102 ALA A O 1
ATOM 857 N N . LEU A 1 103 ? -17.345 0.599 5.454 1.00 72.81 103 LEU A N 1
ATOM 858 C CA . LEU A 1 103 ? -16.115 -0.187 5.323 1.00 72.81 103 LEU A CA 1
ATOM 859 C C . LEU A 1 103 ? -14.877 0.603 5.771 1.00 72.81 103 LEU A C 1
ATOM 861 O O . LEU A 1 103 ? -14.065 0.100 6.547 1.00 72.81 103 LEU A O 1
ATOM 865 N N . THR A 1 104 ? -14.740 1.848 5.315 1.00 74.62 104 THR A N 1
ATOM 866 C CA . THR A 1 104 ? -13.597 2.709 5.658 1.00 74.62 104 THR A CA 1
ATOM 867 C C . THR A 1 104 ? -13.564 3.013 7.156 1.00 74.62 104 THR A C 1
ATOM 869 O O . THR A 1 104 ? -12.506 2.924 7.782 1.00 74.62 104 THR A O 1
ATOM 872 N N . ALA A 1 105 ? -14.720 3.297 7.760 1.00 76.56 105 ALA A N 1
ATOM 873 C CA . ALA A 1 105 ? -14.853 3.510 9.197 1.00 76.56 105 ALA A CA 1
ATOM 874 C C . ALA A 1 105 ? -14.512 2.243 9.998 1.00 76.56 105 ALA A C 1
ATOM 876 O O . ALA A 1 105 ? -13.758 2.316 10.970 1.00 76.56 105 ALA A O 1
ATOM 877 N N . ALA A 1 106 ? -14.987 1.070 9.569 1.00 82.12 106 ALA A N 1
ATOM 878 C CA . ALA A 1 106 ? -14.665 -0.199 10.217 1.00 82.12 106 ALA A CA 1
ATOM 879 C C . ALA A 1 106 ? -13.157 -0.495 10.155 1.00 82.12 106 ALA A C 1
ATOM 881 O O . ALA A 1 106 ? -12.526 -0.769 11.183 1.00 82.12 106 ALA A O 1
ATOM 882 N N . LEU A 1 107 ? -12.544 -0.345 8.976 1.00 85.31 107 LEU A N 1
ATOM 883 C CA . LEU A 1 107 ? -11.099 -0.486 8.789 1.00 85.31 107 LEU A CA 1
ATOM 884 C C . LEU A 1 107 ? -10.313 0.516 9.642 1.00 85.31 107 LEU A C 1
ATOM 886 O O . LEU A 1 107 ? -9.277 0.149 10.209 1.00 85.31 107 LEU A O 1
ATOM 890 N N . ALA A 1 108 ? -10.815 1.746 9.804 1.00 83.19 108 ALA A N 1
ATOM 891 C CA . ALA A 1 108 ? -10.194 2.795 10.611 1.00 83.19 108 ALA A CA 1
ATOM 892 C C . ALA A 1 108 ? -10.021 2.422 12.099 1.00 83.19 108 ALA A C 1
ATOM 894 O O . ALA A 1 108 ? -9.157 2.990 12.774 1.00 83.19 108 ALA A O 1
ATOM 895 N N . THR A 1 109 ? -10.766 1.434 12.600 1.00 84.31 109 THR A N 1
ATOM 896 C CA . THR A 1 109 ? -10.640 0.937 13.982 1.00 84.31 109 THR A CA 1
ATOM 897 C C . THR A 1 109 ? -9.463 -0.023 14.178 1.00 84.31 109 THR A C 1
ATOM 899 O O . THR A 1 109 ? -8.980 -0.198 15.298 1.00 84.31 109 THR A O 1
ATOM 902 N N . LEU A 1 110 ? -8.958 -0.624 13.098 1.00 89.19 110 LEU A N 1
ATOM 903 C CA . LEU A 1 110 ? -7.887 -1.612 13.168 1.00 89.19 110 LEU A CA 1
ATOM 904 C C . LEU A 1 110 ? -6.514 -0.967 13.413 1.00 89.19 110 LEU A C 1
ATOM 906 O O . LEU A 1 110 ? -6.235 0.118 12.882 1.00 89.19 110 LEU A O 1
ATOM 910 N N . PRO A 1 111 ? -5.599 -1.664 14.118 1.00 89.62 111 PRO A N 1
ATOM 911 C CA . PRO A 1 111 ? -4.184 -1.316 14.143 1.00 89.62 111 PRO A CA 1
ATOM 912 C C . PRO A 1 111 ? -3.589 -1.217 12.724 1.00 89.62 111 PRO A C 1
ATOM 914 O O . PRO A 1 111 ? -3.966 -2.006 11.855 1.00 89.62 111 PRO A O 1
ATOM 917 N N . PRO A 1 112 ? -2.601 -0.333 12.476 1.00 88.50 112 PRO A N 1
ATOM 918 C CA . PRO A 1 112 ? -2.094 -0.033 11.128 1.00 88.50 112 PRO A CA 1
ATOM 919 C C . PRO A 1 112 ? -1.695 -1.251 10.305 1.00 88.50 112 PRO A C 1
ATOM 921 O O . PRO A 1 112 ? -2.112 -1.399 9.163 1.00 88.50 112 PRO A O 1
ATOM 924 N N . ASN A 1 113 ? -0.924 -2.156 10.905 1.00 93.06 113 ASN A N 1
ATOM 925 C CA . ASN A 1 113 ? -0.416 -3.325 10.197 1.00 93.06 113 ASN A CA 1
ATOM 926 C C . ASN A 1 113 ? -1.532 -4.332 9.880 1.00 93.06 113 ASN A C 1
ATOM 928 O O . ASN A 1 113 ? -1.508 -4.970 8.835 1.00 93.06 113 ASN A O 1
ATOM 932 N N . GLN A 1 114 ? -2.537 -4.435 10.755 1.00 94.50 114 GLN A N 1
ATOM 933 C CA . GLN A 1 114 ? -3.719 -5.269 10.533 1.00 94.50 114 GLN A CA 1
ATOM 934 C C . GLN A 1 114 ? -4.577 -4.702 9.401 1.00 94.50 114 GLN A C 1
ATOM 936 O O . GLN A 1 114 ? -4.947 -5.438 8.490 1.00 94.50 114 GLN A O 1
ATOM 941 N N . ARG A 1 115 ? -4.812 -3.383 9.406 1.00 93.62 115 ARG A N 1
ATOM 942 C CA . ARG A 1 115 ? -5.515 -2.685 8.323 1.00 93.62 115 ARG A CA 1
ATOM 943 C C . ARG A 1 115 ? -4.799 -2.853 6.987 1.00 93.62 115 ARG A C 1
ATOM 945 O O . ARG A 1 115 ? -5.428 -3.261 6.019 1.00 93.62 115 ARG A O 1
ATOM 952 N N . ARG A 1 116 ? -3.489 -2.578 6.945 1.00 93.94 116 ARG A N 1
ATOM 953 C CA . ARG A 1 116 ? -2.668 -2.728 5.735 1.00 93.94 116 ARG A CA 1
ATOM 954 C C . ARG A 1 116 ? -2.753 -4.152 5.189 1.00 93.94 116 ARG A C 1
ATOM 956 O O . ARG A 1 116 ? -2.995 -4.312 4.001 1.00 93.94 116 ARG A O 1
ATOM 963 N N . ALA A 1 117 ? -2.619 -5.169 6.043 1.00 96.25 117 ALA A N 1
ATOM 964 C CA . ALA A 1 117 ? -2.718 -6.563 5.616 1.00 96.25 117 ALA A CA 1
ATOM 965 C C . ALA A 1 117 ? -4.091 -6.896 5.008 1.00 96.25 117 ALA A C 1
ATOM 967 O O . ALA A 1 117 ? -4.143 -7.532 3.962 1.00 96.25 117 ALA A O 1
ATOM 968 N N . VAL A 1 118 ? -5.192 -6.442 5.622 1.00 95.12 118 VAL A N 1
ATOM 969 C CA . VAL A 1 118 ? -6.551 -6.648 5.086 1.00 95.12 118 VAL A CA 1
ATOM 970 C C . VAL A 1 118 ? -6.719 -5.976 3.728 1.00 95.12 118 VAL A C 1
ATOM 972 O O . VAL A 1 118 ? -7.209 -6.615 2.803 1.00 95.12 118 VAL A O 1
ATOM 975 N N . VAL A 1 119 ? -6.286 -4.720 3.593 1.00 93.94 119 VAL A N 1
ATOM 976 C CA . VAL A 1 119 ? -6.399 -3.984 2.329 1.00 93.94 119 VAL A CA 1
ATOM 977 C C . VAL A 1 119 ? -5.571 -4.653 1.234 1.00 93.94 119 VAL A C 1
ATOM 979 O O . VAL A 1 119 ? -6.095 -4.924 0.162 1.00 93.94 119 VAL A O 1
ATOM 982 N N . LEU A 1 120 ? -4.303 -4.971 1.500 1.00 95.88 120 LEU A N 1
ATOM 983 C CA . LEU A 1 120 ? -3.447 -5.633 0.514 1.00 95.88 120 LEU A CA 1
ATOM 984 C C . LEU A 1 120 ? -3.992 -7.006 0.100 1.00 95.88 120 LEU A C 1
ATOM 986 O O . LEU A 1 120 ? -3.905 -7.381 -1.062 1.00 95.88 120 LEU A O 1
ATOM 990 N N . HIS A 1 121 ? -4.581 -7.751 1.032 1.00 96.88 1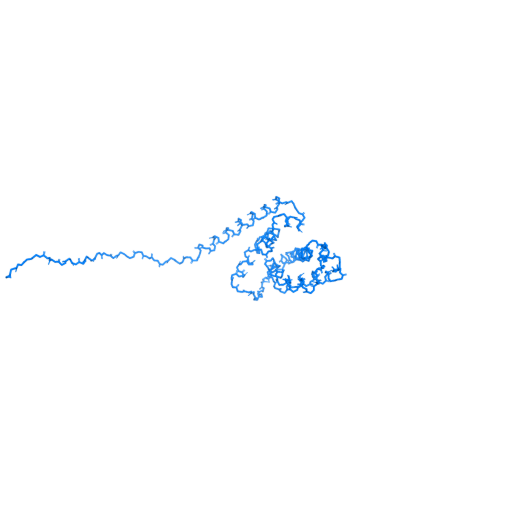21 HIS A N 1
ATOM 991 C CA . HIS A 1 121 ? -5.109 -9.070 0.718 1.00 96.88 121 HIS A CA 1
ATOM 992 C C . HIS A 1 121 ? -6.424 -9.022 -0.066 1.00 96.88 121 HIS A C 1
ATOM 994 O O . HIS A 1 121 ? -6.608 -9.810 -0.982 1.00 96.88 121 HIS A O 1
ATOM 1000 N N . HIS A 1 122 ? -7.343 -8.127 0.303 1.00 92.38 122 HIS A N 1
ATOM 1001 C CA . HIS A 1 122 ? -8.708 -8.133 -0.232 1.00 92.38 122 HIS A CA 1
ATOM 1002 C C . HIS A 1 122 ? -8.961 -7.100 -1.338 1.00 92.38 122 HIS A C 1
ATOM 1004 O O . HIS A 1 122 ? -9.932 -7.243 -2.069 1.00 92.38 122 HIS A O 1
ATOM 1010 N N . LEU A 1 123 ? -8.151 -6.040 -1.435 1.00 89.00 123 LEU A N 1
ATOM 1011 C CA . LEU A 1 123 ? -8.288 -4.993 -2.462 1.00 89.00 123 LEU A CA 1
ATOM 1012 C C . LEU A 1 123 ? -7.121 -4.987 -3.459 1.00 89.00 123 LEU A C 1
ATOM 1014 O O . LEU A 1 123 ? -7.223 -4.351 -4.506 1.00 89.00 123 LEU A O 1
ATOM 1018 N N . ALA A 1 124 ? -5.999 -5.626 -3.120 1.00 92.00 124 ALA A N 1
ATOM 1019 C CA . ALA A 1 124 ? -4.860 -5.789 -4.021 1.00 92.00 124 ALA A CA 1
ATOM 1020 C C . ALA A 1 124 ? -4.618 -7.255 -4.417 1.00 92.00 124 ALA A C 1
ATOM 1022 O O . ALA A 1 124 ? -3.619 -7.530 -5.072 1.00 92.00 124 ALA A O 1
ATOM 1023 N N . ASP A 1 125 ? -5.499 -8.170 -3.988 1.00 94.12 125 ASP A N 1
ATOM 1024 C CA . ASP A 1 125 ? -5.466 -9.613 -4.269 1.00 94.12 125 ASP A CA 1
ATOM 1025 C C . ASP A 1 125 ? -4.119 -10.298 -3.985 1.00 94.12 125 ASP A C 1
ATOM 1027 O O . ASP A 1 125 ? -3.792 -11.339 -4.554 1.00 94.12 125 ASP A O 1
ATOM 1031 N N . LEU A 1 126 ? -3.330 -9.741 -3.062 1.00 96.75 126 LEU A N 1
ATOM 1032 C CA . LEU A 1 126 ? -2.025 -10.298 -2.738 1.00 96.75 126 LEU A CA 1
ATOM 1033 C C . LEU A 1 126 ? -2.148 -11.528 -1.846 1.00 96.75 126 LEU A C 1
ATOM 1035 O O . LEU A 1 126 ? -2.875 -11.557 -0.840 1.00 96.75 126 LEU A O 1
ATOM 1039 N N . SER A 1 127 ? -1.334 -12.528 -2.157 1.00 97.75 127 SER A N 1
ATOM 1040 C CA . SER A 1 127 ? -1.109 -13.675 -1.294 1.00 97.75 127 SER A CA 1
ATOM 1041 C C . SER A 1 127 ? -0.389 -13.272 -0.004 1.00 97.75 127 SER A C 1
ATOM 1043 O O . SER A 1 127 ? 0.287 -12.247 0.100 1.00 97.75 127 SER A O 1
ATOM 1045 N N . ILE A 1 128 ? -0.469 -14.140 1.006 1.00 97.75 128 ILE A N 1
ATOM 1046 C CA . ILE A 1 128 ? 0.242 -13.954 2.279 1.00 97.75 128 ILE A CA 1
ATOM 1047 C C . ILE A 1 128 ? 1.754 -13.768 2.064 1.00 97.75 128 ILE A C 1
ATOM 1049 O O . ILE A 1 128 ? 2.375 -12.986 2.785 1.00 97.75 128 ILE A O 1
ATOM 1053 N N . ASN A 1 129 ? 2.343 -14.475 1.095 1.00 97.88 129 ASN A N 1
ATOM 1054 C CA . ASN A 1 129 ? 3.777 -14.403 0.817 1.00 97.88 129 ASN A CA 1
ATOM 1055 C C . ASN A 1 129 ? 4.160 -13.077 0.147 1.00 97.88 129 ASN A C 1
ATOM 1057 O O . ASN A 1 129 ? 5.164 -12.478 0.523 1.00 97.88 129 ASN A O 1
ATOM 1061 N N . GLU A 1 130 ? 3.341 -12.577 -0.778 1.00 96.62 130 GLU A N 1
ATOM 1062 C CA . GLU A 1 130 ? 3.564 -11.269 -1.409 1.00 96.62 130 GLU A CA 1
ATOM 1063 C C . GLU A 1 130 ? 3.418 -10.132 -0.398 1.00 96.62 130 GLU A C 1
ATOM 1065 O O . GLU A 1 130 ? 4.263 -9.242 -0.349 1.00 96.62 130 GLU A O 1
ATOM 1070 N N . ILE A 1 131 ? 2.413 -10.195 0.483 1.00 96.81 131 ILE A N 1
ATOM 1071 C CA . ILE A 1 131 ? 2.248 -9.213 1.567 1.00 96.81 131 ILE A CA 1
ATOM 1072 C C . ILE A 1 131 ? 3.453 -9.244 2.512 1.00 96.81 131 ILE A C 1
ATOM 1074 O O . ILE A 1 131 ? 3.933 -8.191 2.934 1.00 96.81 131 ILE A O 1
ATOM 1078 N N . ALA A 1 132 ? 3.944 -10.439 2.851 1.00 96.81 132 ALA A N 1
ATOM 1079 C CA . ALA A 1 132 ? 5.114 -10.622 3.704 1.00 96.81 132 ALA A CA 1
ATOM 1080 C C . ALA A 1 132 ? 6.367 -9.983 3.087 1.00 96.81 132 ALA A C 1
ATOM 1082 O O . ALA A 1 132 ? 7.075 -9.244 3.771 1.00 96.81 132 ALA A O 1
ATOM 1083 N N . LEU A 1 133 ? 6.586 -10.190 1.785 1.00 94.88 133 LEU A N 1
ATOM 1084 C CA . LEU A 1 133 ? 7.670 -9.564 1.029 1.00 94.88 133 LEU A CA 1
ATOM 1085 C C . LEU A 1 133 ? 7.499 -8.041 0.913 1.00 94.88 133 LEU A C 1
ATOM 1087 O O . LEU A 1 133 ? 8.469 -7.287 0.994 1.00 94.88 133 LEU A O 1
ATOM 1091 N N . GLU A 1 134 ? 6.276 -7.557 0.706 1.00 93.25 134 GLU A N 1
ATOM 1092 C CA . GLU A 1 134 ? 6.009 -6.125 0.570 1.00 93.25 134 GLU A CA 1
ATOM 1093 C C . GLU A 1 134 ? 6.196 -5.374 1.895 1.00 93.25 134 GLU A C 1
ATOM 1095 O O . GLU A 1 134 ? 6.693 -4.246 1.905 1.00 93.25 134 GLU A O 1
ATOM 1100 N N . CYS A 1 135 ? 5.803 -6.005 3.004 1.00 92.62 135 CYS A N 1
ATOM 1101 C CA . CYS A 1 135 ? 5.874 -5.444 4.352 1.00 92.62 135 CYS A CA 1
ATOM 1102 C C . CYS A 1 135 ? 7.167 -5.791 5.106 1.00 92.62 135 CYS A C 1
ATOM 1104 O O . CYS A 1 135 ? 7.316 -5.332 6.236 1.00 92.62 135 CYS A O 1
ATOM 1106 N N . GLU A 1 136 ? 8.057 -6.596 4.517 1.00 94.38 136 GLU A N 1
ATOM 1107 C CA . GLU A 1 136 ? 9.324 -7.051 5.112 1.00 94.38 136 GLU A CA 1
ATOM 1108 C C . GLU A 1 136 ? 9.134 -7.770 6.465 1.00 94.38 136 GLU A C 1
ATOM 1110 O O . GLU A 1 136 ? 9.808 -7.497 7.458 1.00 94.38 136 GLU A O 1
ATOM 1115 N N . VAL A 1 137 ? 8.182 -8.707 6.520 1.00 96.62 137 VAL A N 1
ATOM 1116 C CA . VAL A 1 137 ? 7.879 -9.511 7.719 1.00 96.62 137 VAL A CA 1
ATOM 1117 C C . VAL A 1 137 ? 7.734 -10.992 7.381 1.00 96.62 137 VAL A C 1
ATOM 1119 O O . VAL A 1 137 ? 7.562 -11.368 6.230 1.00 96.62 137 VAL A O 1
ATOM 1122 N N . ALA A 1 138 ? 7.747 -11.861 8.394 1.00 97.88 138 ALA A N 1
ATOM 1123 C CA . ALA A 1 138 ? 7.496 -13.285 8.188 1.00 97.88 138 ALA A CA 1
ATOM 1124 C C . ALA A 1 138 ? 6.037 -13.563 7.744 1.00 97.88 138 ALA A C 1
ATOM 1126 O O . ALA A 1 138 ? 5.110 -12.935 8.271 1.00 97.88 138 ALA A O 1
ATOM 1127 N N . PRO A 1 139 ? 5.781 -14.577 6.889 1.00 97.88 139 PRO A N 1
ATOM 1128 C CA . PRO A 1 139 ? 4.423 -14.979 6.497 1.00 97.88 139 PRO A CA 1
ATOM 1129 C C . PRO A 1 139 ? 3.498 -15.296 7.683 1.00 97.88 139 PRO A C 1
ATOM 1131 O O . PRO A 1 139 ? 2.305 -14.992 7.656 1.00 97.88 139 PRO A O 1
ATOM 1134 N N . GLY A 1 140 ? 4.042 -15.864 8.767 1.00 97.75 140 GLY A N 1
ATOM 1135 C CA . GLY A 1 140 ? 3.295 -16.113 10.007 1.00 97.75 140 GLY A CA 1
ATOM 1136 C C . GLY A 1 140 ? 2.771 -14.831 10.668 1.00 97.75 140 GLY A C 1
ATOM 1137 O O . GLY A 1 140 ? 1.651 -14.812 11.182 1.00 97.75 140 GLY A O 1
ATOM 1138 N N . THR A 1 141 ? 3.529 -13.735 10.585 1.00 98.00 141 THR A N 1
ATOM 1139 C CA . THR A 1 141 ? 3.115 -12.416 11.083 1.00 98.00 141 THR A CA 1
ATOM 1140 C C . THR A 1 141 ? 1.917 -11.890 10.300 1.00 98.00 141 THR A C 1
ATOM 1142 O O . THR A 1 141 ? 0.948 -11.435 10.906 1.00 98.00 141 THR A O 1
ATOM 1145 N N . VAL A 1 142 ? 1.931 -12.026 8.970 1.00 98.12 142 VAL A N 1
ATOM 1146 C CA . VAL A 1 142 ? 0.806 -11.630 8.106 1.00 98.12 142 VAL A CA 1
ATOM 1147 C C . VAL A 1 142 ? -0.448 -12.447 8.424 1.00 98.12 142 VAL A C 1
ATOM 1149 O O . VAL A 1 142 ? -1.521 -11.871 8.597 1.00 98.12 142 VAL A O 1
ATOM 1152 N N . LYS A 1 143 ? -0.322 -13.774 8.586 1.00 97.25 143 LYS A N 1
ATOM 1153 C CA . LYS A 1 143 ? -1.443 -14.643 9.000 1.00 97.25 143 LYS A CA 1
ATOM 1154 C C . LYS A 1 143 ? -2.055 -14.182 10.325 1.00 97.25 143 LYS A C 1
ATOM 1156 O O . LYS A 1 143 ? -3.274 -14.066 10.431 1.00 97.25 143 LYS A O 1
ATOM 1161 N N . SER A 1 144 ? -1.212 -13.874 11.311 1.00 98.06 144 SER A N 1
ATOM 1162 C CA . SER A 1 144 ? -1.645 -13.365 12.618 1.00 98.06 144 SER A CA 1
ATOM 1163 C C . SER A 1 144 ? -2.352 -12.010 12.503 1.00 98.06 144 SER A C 1
ATOM 1165 O O . SER A 1 144 ? -3.404 -11.810 13.112 1.00 98.06 144 SER A O 1
ATOM 1167 N N . TRP A 1 145 ? -1.829 -11.089 11.687 1.00 97.75 145 TRP A N 1
ATOM 1168 C CA . TRP A 1 145 ? -2.476 -9.802 11.426 1.00 97.75 145 TRP A CA 1
ATOM 1169 C C . TRP A 1 145 ? -3.850 -9.966 10.782 1.00 97.75 145 TRP A C 1
ATOM 1171 O O . TRP A 1 145 ? -4.808 -9.386 11.289 1.00 97.75 145 TRP A O 1
ATOM 1181 N N . LEU A 1 146 ? -3.960 -10.776 9.727 1.00 97.31 146 LEU A N 1
ATOM 1182 C CA . LEU A 1 146 ? -5.228 -11.041 9.043 1.00 97.31 146 LEU A CA 1
ATOM 1183 C C . LEU A 1 146 ? -6.250 -11.699 9.971 1.00 97.31 146 LEU A C 1
ATOM 1185 O O . LEU A 1 146 ? -7.409 -11.292 9.986 1.00 97.31 146 LEU A O 1
ATOM 1189 N N . HIS A 1 147 ? -5.830 -12.683 10.769 1.00 97.00 147 HIS A N 1
ATOM 1190 C CA . HIS A 1 147 ? -6.715 -13.338 11.729 1.00 97.00 147 HIS A CA 1
ATOM 1191 C C . HIS A 1 147 ? -7.273 -12.337 12.748 1.00 97.00 147 HIS A C 1
ATOM 1193 O O . HIS A 1 147 ? -8.487 -12.196 12.863 1.00 97.00 147 HIS A O 1
ATOM 1199 N N . ARG A 1 148 ? -6.402 -11.570 13.422 1.00 96.00 148 ARG A N 1
ATOM 1200 C CA . ARG A 1 148 ? -6.829 -10.565 14.412 1.00 96.00 148 ARG A CA 1
ATOM 1201 C C . ARG A 1 148 ? -7.714 -9.483 13.799 1.00 96.00 148 ARG A C 1
ATOM 1203 O O . ARG A 1 148 ? -8.690 -9.079 14.423 1.00 96.00 148 ARG A O 1
ATOM 1210 N N . ALA A 1 149 ? -7.394 -9.045 12.581 1.00 94.25 149 ALA A N 1
ATOM 1211 C CA . ALA A 1 149 ? -8.187 -8.059 11.865 1.00 94.25 149 ALA A CA 1
ATOM 1212 C C . ALA A 1 149 ? -9.606 -8.568 11.588 1.00 94.25 149 ALA A C 1
ATOM 1214 O O . ALA A 1 149 ? -10.571 -7.867 11.875 1.00 94.25 149 ALA A O 1
ATOM 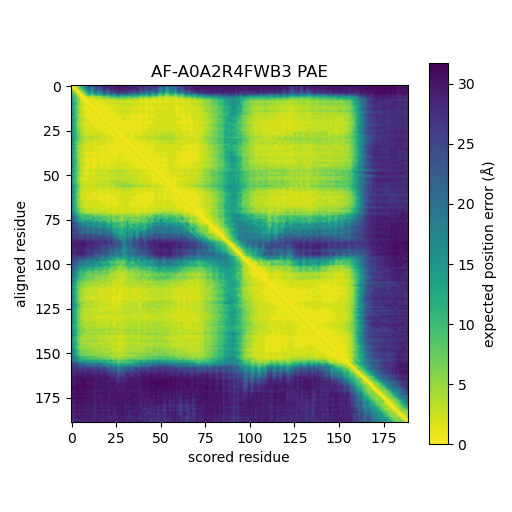1215 N N . ARG A 1 150 ? -9.738 -9.802 11.082 1.00 93.94 150 ARG A N 1
ATOM 1216 C CA . ARG A 1 150 ? -11.042 -10.426 10.818 1.00 93.94 150 ARG A CA 1
ATOM 1217 C C . ARG A 1 150 ? -11.852 -10.602 12.096 1.00 93.94 150 ARG A C 1
ATOM 1219 O O . ARG A 1 150 ? -13.025 -10.256 12.090 1.00 93.94 150 ARG A O 1
ATOM 1226 N N . THR A 1 151 ? -11.232 -11.054 13.187 1.00 92.62 151 THR A N 1
ATOM 1227 C CA . THR A 1 151 ? -11.905 -11.171 14.491 1.00 92.62 151 THR A CA 1
ATOM 1228 C C . THR A 1 151 ? -12.433 -9.819 14.971 1.00 92.62 151 THR A C 1
ATOM 1230 O O . THR A 1 151 ? -13.586 -9.719 15.383 1.00 92.62 151 THR A O 1
ATOM 1233 N N . ALA A 1 152 ? -11.622 -8.762 14.872 1.00 90.31 152 ALA A N 1
ATOM 1234 C CA . ALA A 1 152 ? -12.031 -7.420 15.273 1.00 90.31 152 ALA A CA 1
ATOM 1235 C C . ALA A 1 152 ? -13.161 -6.862 14.390 1.00 90.31 152 ALA A C 1
ATOM 1237 O O . ALA A 1 152 ? -14.120 -6.304 14.915 1.00 90.31 152 ALA A O 1
ATOM 1238 N N . LEU A 1 153 ? -13.079 -7.032 13.066 1.00 89.31 153 LEU A N 1
ATOM 1239 C CA . LEU A 1 153 ? -14.127 -6.584 12.141 1.00 89.31 153 LEU A CA 1
ATOM 1240 C C . LEU A 1 153 ? -15.434 -7.366 12.329 1.00 89.31 153 LEU A C 1
ATOM 1242 O O . LEU A 1 153 ? -16.502 -6.759 12.312 1.00 89.31 153 LEU A O 1
ATOM 1246 N N . ALA A 1 154 ? -15.357 -8.682 12.548 1.00 86.06 154 ALA A N 1
ATOM 1247 C CA . ALA A 1 154 ? -16.522 -9.534 12.773 1.00 86.06 154 ALA A CA 1
ATOM 1248 C C . ALA A 1 154 ? -17.297 -9.129 14.033 1.00 86.06 154 ALA A C 1
ATOM 1250 O O . ALA A 1 154 ? -18.520 -9.071 13.982 1.00 86.06 154 ALA A O 1
ATOM 1251 N N . ALA A 1 155 ? -16.606 -8.783 15.125 1.00 82.69 155 ALA A N 1
ATOM 1252 C CA . ALA A 1 155 ? -17.261 -8.277 16.332 1.00 82.69 155 ALA A CA 1
ATOM 1253 C C . ALA A 1 155 ? -18.084 -7.007 16.042 1.00 82.69 155 ALA A C 1
ATOM 1255 O O . ALA A 1 155 ? -19.258 -6.940 16.385 1.00 82.69 155 ALA A O 1
ATOM 1256 N N . ARG A 1 156 ? -17.520 -6.036 15.308 1.00 74.94 156 ARG A N 1
ATOM 1257 C CA . ARG A 1 156 ? -18.213 -4.760 15.037 1.00 74.94 156 ARG A CA 1
ATOM 1258 C C . ARG A 1 156 ? -19.358 -4.888 14.035 1.00 74.94 156 ARG A C 1
ATOM 1260 O O 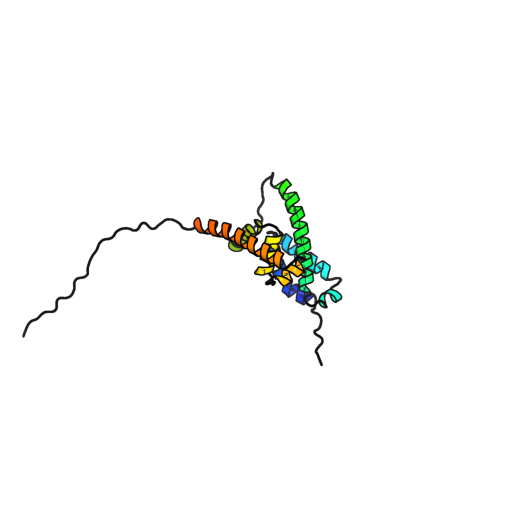. ARG A 1 156 ? -20.385 -4.229 14.178 1.00 74.94 156 ARG A O 1
ATOM 1267 N N . LEU A 1 157 ? -19.177 -5.710 13.002 1.00 69.56 157 LEU A N 1
ATOM 1268 C CA . LEU A 1 157 ? -20.213 -5.943 11.993 1.00 69.56 157 LEU A CA 1
ATOM 1269 C C . LEU A 1 157 ? -21.333 -6.844 12.535 1.00 69.56 157 LEU A C 1
ATOM 1271 O O . LEU A 1 157 ? -22.489 -6.642 12.177 1.00 69.56 157 LEU A O 1
ATOM 1275 N N . GLY A 1 158 ? -21.012 -7.778 13.437 1.00 60.25 158 GLY A N 1
ATOM 1276 C CA . GLY A 1 158 ? -21.993 -8.587 14.163 1.00 60.25 158 GLY A CA 1
ATOM 1277 C C . GLY A 1 158 ? -22.840 -7.769 15.141 1.00 60.25 158 GLY A C 1
ATOM 1278 O O . GLY A 1 158 ? -24.043 -7.990 15.222 1.00 60.25 158 GLY A O 1
ATOM 1279 N N . GLU A 1 159 ? -22.246 -6.778 15.813 1.00 53.72 159 GLU A N 1
ATOM 1280 C CA . GLU A 1 159 ? -22.968 -5.805 16.651 1.00 53.72 159 GLU A CA 1
ATOM 1281 C C . GLU A 1 159 ? -23.893 -4.907 15.807 1.00 53.72 159 GLU A C 1
ATOM 1283 O O . GLU A 1 159 ? -25.056 -4.722 16.145 1.00 53.72 159 GLU A O 1
ATOM 1288 N N . THR A 1 160 ? -23.427 -4.430 14.645 1.00 51.03 160 THR A N 1
ATOM 1289 C CA . THR A 1 160 ? -24.226 -3.558 13.755 1.00 51.03 160 THR A CA 1
ATOM 1290 C C . THR A 1 160 ? -25.415 -4.294 13.109 1.00 51.03 160 THR A C 1
ATOM 1292 O O . THR A 1 160 ? -26.431 -3.680 12.792 1.00 51.03 160 THR A O 1
ATOM 1295 N N . GLY A 1 161 ? -25.317 -5.617 12.926 1.00 41.88 161 GLY A N 1
ATOM 1296 C CA . GLY A 1 161 ? -26.402 -6.452 12.398 1.00 41.88 161 GLY A CA 1
ATOM 1297 C C . GLY A 1 161 ? -27.514 -6.771 13.407 1.00 41.88 161 GLY A C 1
ATOM 1298 O O . GLY A 1 161 ? -28.612 -7.134 12.989 1.00 41.88 161 GLY A O 1
ATOM 1299 N N . ALA A 1 162 ? -27.263 -6.617 14.712 1.00 45.25 162 ALA A N 1
ATOM 1300 C CA . ALA A 1 162 ? -28.255 -6.863 15.761 1.00 45.25 162 ALA A CA 1
ATOM 1301 C C . ALA A 1 162 ? -29.205 -5.668 15.982 1.00 45.25 162 ALA A C 1
ATOM 1303 O O . ALA A 1 162 ? -30.353 -5.865 16.372 1.00 45.25 162 ALA A O 1
ATOM 1304 N N . ASP A 1 163 ? -28.766 -4.452 15.647 1.00 45.72 163 ASP A N 1
ATOM 1305 C CA . ASP A 1 163 ? -29.537 -3.214 15.842 1.00 45.72 163 ASP A CA 1
ATOM 1306 C C . ASP A 1 163 ? -30.415 -2.833 14.626 1.00 45.72 163 ASP A C 1
ATOM 1308 O O . ASP A 1 163 ? -31.146 -1.844 14.658 1.00 45.72 163 ASP A O 1
ATOM 1312 N N . GLY A 1 164 ? -30.370 -3.623 13.543 1.00 40.69 164 GLY A N 1
ATOM 1313 C CA . GLY A 1 164 ? -31.133 -3.400 12.305 1.00 40.69 164 GLY A CA 1
ATOM 1314 C C . GLY A 1 164 ? -32.435 -4.203 12.168 1.00 40.69 164 GLY A C 1
ATOM 1315 O O . GLY A 1 164 ? -33.159 -4.018 11.189 1.00 40.69 164 GLY A O 1
ATOM 1316 N N . GLN A 1 165 ? -32.763 -5.088 13.115 1.00 40.47 165 GLN A N 1
ATOM 1317 C CA . GLN A 1 165 ? -34.008 -5.861 13.083 1.00 40.47 165 GLN A CA 1
ATOM 1318 C C . GLN A 1 165 ? -35.078 -5.166 13.939 1.00 40.47 165 GLN A C 1
ATOM 1320 O O . GLN A 1 165 ? -35.110 -5.300 15.160 1.00 40.47 165 GLN A O 1
ATOM 1325 N N . ALA A 1 166 ? -35.984 -4.427 13.295 1.00 41.00 166 ALA A N 1
ATOM 1326 C CA . ALA A 1 166 ? -37.173 -3.889 13.952 1.00 41.00 166 ALA A CA 1
ATOM 1327 C C . ALA A 1 166 ? -38.041 -5.030 14.544 1.00 41.00 166 ALA A C 1
ATOM 1329 O O . ALA A 1 166 ? -38.369 -5.975 13.818 1.00 41.00 166 ALA A O 1
ATOM 1330 N N . PRO A 1 167 ? -38.462 -4.959 15.823 1.00 41.75 167 PRO A N 1
ATOM 1331 C CA . PRO A 1 167 ? -39.407 -5.901 16.407 1.00 41.75 167 PRO A CA 1
ATOM 1332 C C . PRO A 1 167 ? -40.827 -5.479 16.019 1.00 41.75 167 PRO A C 1
ATOM 1334 O O . PRO A 1 167 ? -41.379 -4.520 16.552 1.00 41.75 167 PRO A O 1
ATOM 1337 N N . GLY A 1 168 ? -41.421 -6.184 15.061 1.00 45.34 168 GLY A N 1
ATOM 1338 C CA . GLY A 1 168 ? -42.741 -5.831 14.548 1.00 45.34 168 GLY A CA 1
ATOM 1339 C C . GLY A 1 168 ? -43.455 -6.981 13.859 1.00 45.34 168 GLY A C 1
ATOM 1340 O O . GLY A 1 168 ? -43.857 -6.843 12.712 1.00 45.34 168 GLY A O 1
ATOM 1341 N N . ALA A 1 169 ? -43.616 -8.112 14.543 1.00 42.25 169 ALA A N 1
ATOM 1342 C CA . ALA A 1 169 ? -44.649 -9.083 14.193 1.00 42.25 169 ALA A CA 1
ATOM 1343 C C . ALA A 1 169 ? -45.068 -9.858 15.446 1.00 42.25 169 ALA A C 1
ATOM 1345 O O . ALA A 1 169 ? -44.510 -10.897 15.793 1.00 42.25 169 ALA A O 1
ATOM 1346 N N . THR A 1 170 ? -46.061 -9.321 16.149 1.00 45.00 170 THR A N 1
ATOM 1347 C CA . THR A 1 170 ? -46.906 -10.093 17.057 1.00 45.00 170 THR A CA 1
ATOM 1348 C C . THR A 1 170 ? -47.581 -11.226 16.269 1.00 45.00 170 THR A C 1
ATOM 1350 O O . THR A 1 170 ? -48.191 -10.957 15.232 1.00 45.00 170 THR A O 1
ATOM 1353 N N . PRO A 1 171 ? -47.546 -12.485 16.738 1.00 42.66 171 PRO A N 1
ATOM 1354 C CA . PRO A 1 171 ? -48.387 -13.531 16.183 1.00 42.66 171 PRO A CA 1
ATOM 1355 C C . PRO A 1 171 ? -49.817 -13.320 16.689 1.00 42.66 171 PRO A C 1
ATOM 1357 O O . PRO A 1 171 ? -50.165 -13.679 17.814 1.00 42.66 171 PRO A O 1
ATOM 1360 N N . GLY A 1 172 ? -50.642 -12.690 15.853 1.00 39.72 172 GLY A N 1
ATOM 1361 C CA . GLY A 1 172 ? -52.085 -12.620 16.035 1.00 39.72 172 GLY A CA 1
ATOM 1362 C C . GLY A 1 172 ? -52.707 -13.998 15.830 1.00 39.72 172 GLY A C 1
ATOM 1363 O O . GLY A 1 172 ? -52.648 -14.579 14.750 1.00 39.72 172 GLY A O 1
ATOM 1364 N N . THR A 1 173 ? -53.298 -14.516 16.895 1.00 44.16 173 THR A N 1
ATOM 1365 C CA . THR A 1 173 ? -54.137 -15.710 16.923 1.00 44.16 173 THR A CA 1
ATOM 1366 C C . THR A 1 173 ? -55.359 -15.486 16.025 1.00 44.16 173 THR A C 1
ATOM 1368 O O . THR A 1 173 ? -56.149 -14.581 16.283 1.00 44.16 173 THR A O 1
ATOM 1371 N N . ALA A 1 174 ? -55.553 -16.308 14.993 1.00 42.44 174 ALA A N 1
ATOM 1372 C CA . ALA A 1 174 ? -56.813 -16.369 14.256 1.00 42.44 174 ALA A CA 1
ATOM 1373 C C . ALA A 1 174 ? -57.228 -17.829 14.079 1.00 42.44 174 ALA A C 1
ATOM 1375 O O . ALA A 1 174 ? -56.573 -18.633 13.420 1.00 42.44 174 ALA A O 1
ATOM 1376 N N . THR A 1 175 ? -58.317 -18.140 14.769 1.00 42.34 175 THR A N 1
ATOM 1377 C CA . THR A 1 175 ? -59.000 -19.422 14.828 1.00 42.34 175 THR A CA 1
ATOM 1378 C C . THR A 1 175 ? -59.730 -19.744 13.517 1.00 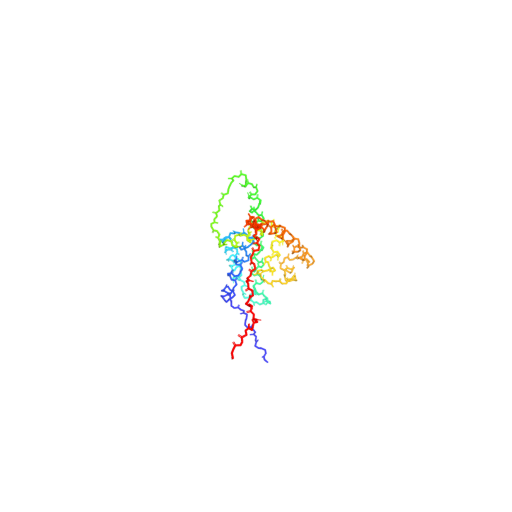42.34 175 THR A C 1
ATOM 1380 O O . THR A 1 175 ? -60.062 -18.866 12.725 1.00 42.34 175 THR A O 1
ATOM 1383 N N . ALA A 1 176 ? -59.967 -21.039 13.335 1.00 43.94 176 ALA A N 1
ATOM 1384 C CA . ALA A 1 176 ? -60.582 -21.764 12.229 1.00 43.94 176 ALA A CA 1
ATOM 1385 C C . ALA A 1 176 ? -61.702 -21.086 11.406 1.00 43.94 176 ALA A C 1
ATOM 1387 O O . ALA A 1 176 ? -62.655 -20.525 11.949 1.00 43.94 176 ALA A O 1
ATOM 1388 N N . ARG A 1 177 ? -61.731 -21.414 10.102 1.00 36.16 177 ARG A N 1
ATOM 1389 C CA . ARG A 1 177 ? -62.969 -21.874 9.447 1.00 36.16 177 ARG A CA 1
ATOM 1390 C C . ARG A 1 177 ? -62.675 -22.871 8.309 1.00 36.16 177 ARG A C 1
ATOM 1392 O O . ARG A 1 177 ? -61.947 -22.571 7.372 1.00 36.16 177 ARG A O 1
ATOM 1399 N N . LYS A 1 178 ? -63.238 -24.075 8.450 1.00 48.88 178 LYS A N 1
ATOM 1400 C CA . LYS A 1 178 ? -63.217 -25.221 7.522 1.00 48.88 178 LYS A CA 1
ATOM 1401 C C . LYS A 1 178 ? -64.124 -24.944 6.300 1.00 48.88 178 LYS A C 1
ATOM 1403 O O . LYS A 1 178 ? -65.209 -24.402 6.513 1.00 48.88 178 LYS A O 1
ATOM 1408 N N . PRO A 1 179 ? -63.758 -25.332 5.062 1.00 47.03 179 PRO A N 1
ATOM 1409 C CA . PRO A 1 179 ? -64.682 -25.322 3.925 1.00 47.03 179 PRO A CA 1
ATOM 1410 C C . PRO A 1 179 ? -65.612 -26.555 3.951 1.00 47.03 179 PRO A C 1
ATOM 1412 O O . PRO A 1 179 ? -65.169 -27.627 4.375 1.00 47.03 179 PRO A O 1
ATOM 1415 N N . PRO A 1 180 ? -66.888 -26.450 3.531 1.00 50.53 180 PRO A N 1
ATOM 1416 C CA . PRO A 1 180 ? -67.774 -27.608 3.446 1.00 50.53 180 PRO A CA 1
ATOM 1417 C C . PRO A 1 180 ? -67.444 -28.477 2.222 1.00 50.53 180 PRO A C 1
ATOM 1419 O O . PRO A 1 180 ? -67.200 -27.969 1.130 1.00 50.53 180 PRO A O 1
ATOM 1422 N N . GLU A 1 181 ? -67.453 -29.796 2.421 1.00 51.22 181 GLU A N 1
ATOM 1423 C CA . GLU A 1 181 ? -67.382 -30.805 1.360 1.00 51.22 181 GLU A CA 1
ATOM 1424 C C . GLU A 1 181 ? -68.725 -30.901 0.612 1.00 51.22 181 GLU A C 1
ATOM 1426 O O . GLU A 1 181 ? -69.778 -30.841 1.256 1.00 51.22 181 GLU A O 1
ATOM 1431 N N . PRO A 1 182 ? -68.736 -31.099 -0.719 1.00 47.19 182 PRO A N 1
ATOM 1432 C CA . PRO A 1 182 ? -69.964 -31.400 -1.439 1.00 47.19 182 PRO A CA 1
ATOM 1433 C C . PRO A 1 182 ? -70.384 -32.860 -1.217 1.00 47.19 182 PRO A C 1
ATOM 1435 O O . PRO A 1 182 ? -69.682 -33.808 -1.568 1.00 47.19 182 PRO A O 1
ATOM 1438 N N . THR A 1 183 ? -71.570 -33.022 -0.637 1.00 46.25 183 THR A N 1
ATOM 1439 C CA . THR A 1 183 ? -72.266 -34.294 -0.441 1.00 46.25 183 THR A CA 1
ATOM 1440 C C . THR A 1 183 ? -72.636 -34.904 -1.794 1.00 46.25 183 THR A C 1
ATOM 1442 O O . THR A 1 183 ? -73.405 -34.320 -2.553 1.00 46.25 183 THR A O 1
ATOM 1445 N N . SER A 1 184 ? -72.118 -36.097 -2.087 1.00 40.53 184 SER A N 1
ATOM 1446 C CA . SER A 1 184 ? -72.596 -36.939 -3.183 1.00 40.53 184 SER A CA 1
ATOM 1447 C C . SER A 1 184 ? -73.263 -38.177 -2.595 1.00 40.53 184 SER A C 1
ATOM 1449 O O . SER A 1 184 ? -72.581 -39.064 -2.080 1.00 40.53 184 SER A O 1
ATOM 1451 N N . ARG A 1 185 ? -74.602 -38.215 -2.635 1.00 38.50 185 ARG A N 1
ATOM 1452 C CA . ARG A 1 185 ? -75.398 -39.450 -2.591 1.00 38.50 185 ARG A CA 1
ATOM 1453 C C . ARG A 1 185 ? -76.827 -39.210 -3.109 1.00 38.50 185 ARG A C 1
ATOM 1455 O O . ARG A 1 185 ? -77.584 -38.533 -2.433 1.00 38.50 185 ARG A O 1
ATOM 1462 N N . MET A 1 186 ? -77.083 -39.787 -4.295 1.00 37.22 186 MET A N 1
ATOM 1463 C CA . MET A 1 186 ? -78.274 -40.500 -4.827 1.00 37.22 186 MET A CA 1
ATOM 1464 C C . MET A 1 186 ? -79.677 -39.857 -4.626 1.00 37.22 186 MET A C 1
ATOM 1466 O O . MET A 1 186 ? -79.972 -39.330 -3.568 1.00 37.22 186 MET A O 1
ATOM 1470 N N . GLU A 1 187 ? -80.609 -39.837 -5.588 1.00 36.00 187 GLU A N 1
ATOM 1471 C CA . GLU A 1 187 ? -81.218 -40.980 -6.290 1.00 36.00 187 GLU A CA 1
ATOM 1472 C C . GLU A 1 187 ? -82.093 -40.546 -7.499 1.00 36.00 187 GLU A C 1
ATOM 1474 O O . GLU A 1 187 ? -82.758 -39.518 -7.440 1.00 36.00 187 GLU A O 1
ATOM 1479 N N . VAL A 1 188 ? -82.109 -41.408 -8.532 1.00 39.22 188 VAL A N 1
ATOM 1480 C CA . VAL A 1 188 ? -83.291 -41.942 -9.258 1.00 39.22 188 VAL A CA 1
ATOM 1481 C C . VAL A 1 188 ? -84.180 -40.979 -10.063 1.00 39.22 188 VAL A C 1
ATOM 1483 O O . VAL A 1 188 ? -84.998 -40.267 -9.490 1.00 39.22 188 VAL A O 1
ATOM 1486 N N . ILE A 1 189 ? -84.109 -41.092 -11.402 1.00 40.34 189 ILE A N 1
ATOM 1487 C CA . ILE A 1 189 ? -85.129 -41.746 -12.264 1.00 40.34 189 ILE A CA 1
ATOM 1488 C C . ILE A 1 189 ? -84.391 -42.533 -13.352 1.00 40.34 189 ILE A C 1
ATOM 1490 O O . ILE A 1 189 ? -83.433 -41.964 -13.921 1.00 40.34 189 ILE A O 1
#

Sequence (189 aa):
MQAGELAPRFDDVYRAHFQPLVVQLYAYVGDMTEAQDLVQEAFSRAWPRWDKIARYDDPVAWVRRVAWNTATSRWRRLRTARRYLERQRPENVPGPGPDRVALTAALATLPPNQRRAVVLHHLADLSINEIALECEVAPGTVKSWLHRARTALAARLGETGADGQAPGATPGTATARKPPEPTSRMEVI

Foldseek 3Di:
DPDPPPQDDLVVCCVVPLVLQLLLLCLQQVDNVLSNVLLVVLSVVCVVVVVVLSPDPDSVLSSSLSSLVVSVVVVVVVVVVCVVVVVPDDDDDDDDDDVSNVSSVLLVPADNLLSNLCSCCPSVVDDLVSSCVSVVHDSVVSVVSPVVSCVSSCVVVVVVVVVPDDPDDDPDDDDDDDDDDDDDDDDDD

pLDDT: mean 77.59, std 21.82, range [36.0, 98.25]

Secondary structure (DSSP, 8-state):
-----PPPPHHHHHHHHHHHHHHHHHHHHS-HHHHHHHHHHHHHHHGGGHHHHTTSS-HHHHHHHHHHHHHHHHHHHHHHHHHHHGGG-------SSHHHHHHHHHHHTS-HHHHHHHHHHHTS---HHHHHHHHTS-HHHHHHHHHHHHHHHHHHHHHHHHTT-------------PPPPPP------

Mean predicted aligned error: 12.88 Å

Radius of gyration: 27.94 Å; Cα contacts (8 Å, |Δi|>4): 126; chains: 1; bounding box: 100×62×53 Å